Protein AF-A0A356FZJ3-F1 (afdb_monomer_lite)

Sequence (192 aa):
QIKVFGNNPKPWDKFEEDAPVMAENFSNAMPDSKAPISDKVLQKTFNGWYQDEIVVEGYEEGYIQDVMNDAMKDKAEADLPYSGTISSKEIVNQICLNAKGGCYWADNPDVLEEPEKLSLCAESVNTADKFFKVREVRTGMKPDTSYKSMPVRDPENLKGAKNKTLASKKSNVADALRQAKVIAQLAGKAGR

Radius of gyration: 18.58 Å; chains: 1; bounding box: 42×36×48 Å

Foldseek 3Di:
DDQCDDPDCVVVVVCCVVQVQLSVQLVVQDPDNPDDDALSSLVSSVVSCLLQVLNVQLCLCQPQQVVLVVCLVVVNLVVDPPPDDDALLRVQLVPQQDPVSGRSCPVPSRVCVPLSNFEEEPSSVVSLVVSQVSCCVSPVDHRDCVNVPTHHDDPVVPPDPPDPPCVVVSVVSSVVVVVVVVVVVVVVVVPD

Secondary structure (DSSP, 8-state):
---SS-S--HHHHHHHHH-HHHHHHHHHH-SSTTSPPPHHHHHHHHHHHHH-HHHHHHHHIIIIIHHHHHHHHHT-GGGS-TT----HHHHHHHH-B-TTSSBTTTT-TTGGGSTTTS-B-HHHHHHHHHHHHHHHHHH-PPPP-GGGGSPBPPGGG-TT---TTGGGTHHHHHHHHHHHHHHHHHHHHTT-

Structure (mmCIF, N/CA/C/O backbone):
data_AF-A0A356FZJ3-F1
#
_entry.id   AF-A0A356FZJ3-F1
#
loop_
_atom_site.group_PDB
_atom_site.id
_atom_site.type_symbol
_atom_site.label_atom_id
_atom_site.label_alt_id
_atom_site.label_comp_id
_atom_site.label_asym_id
_atom_site.label_entity_id
_atom_site.label_seq_id
_atom_site.pdbx_PDB_ins_code
_atom_site.Cartn_x
_atom_site.Cartn_y
_atom_site.Cartn_z
_atom_site.occupancy
_atom_site.B_iso_or_equiv
_atom_site.auth_seq_id
_atom_site.auth_comp_id
_atom_site.auth_asym_id
_atom_site.auth_atom_id
_atom_site.pdbx_PDB_model_num
ATOM 1 N N . GLN A 1 1 ? 2.946 1.700 -26.791 1.00 41.88 1 GLN A N 1
ATOM 2 C CA . GLN A 1 1 ? 4.334 1.682 -26.279 1.00 41.88 1 GLN A CA 1
ATOM 3 C C . GLN A 1 1 ? 4.494 2.901 -25.383 1.00 41.88 1 GLN A C 1
ATOM 5 O O . GLN A 1 1 ? 4.340 4.010 -25.881 1.00 41.88 1 GLN A O 1
ATOM 10 N N . ILE A 1 2 ? 4.681 2.716 -24.075 1.00 41.03 2 ILE A N 1
ATOM 11 C CA . ILE A 1 2 ? 4.897 3.837 -23.148 1.00 41.03 2 ILE A CA 1
ATOM 12 C C . ILE A 1 2 ? 6.319 4.348 -23.402 1.00 41.03 2 ILE A C 1
ATOM 14 O O . ILE A 1 2 ? 7.278 3.609 -23.197 1.00 41.03 2 ILE A O 1
ATOM 18 N N . LYS A 1 3 ? 6.457 5.568 -23.930 1.00 50.44 3 LYS A N 1
ATOM 19 C CA . LYS A 1 3 ? 7.759 6.228 -24.095 1.00 50.44 3 LYS A CA 1
ATOM 20 C C . LYS A 1 3 ? 8.054 6.989 -22.807 1.00 50.44 3 LYS A C 1
ATOM 22 O O . LYS A 1 3 ? 7.467 8.041 -22.588 1.00 50.44 3 LYS A O 1
ATOM 27 N N . VAL A 1 4 ? 8.916 6.431 -21.961 1.00 54.41 4 VAL A N 1
ATOM 28 C CA . VAL A 1 4 ? 9.275 7.035 -20.663 1.00 54.41 4 VAL A CA 1
ATOM 29 C C . VAL A 1 4 ? 10.165 8.265 -20.845 1.00 54.41 4 VAL A C 1
ATOM 31 O O . VAL A 1 4 ? 9.998 9.259 -20.150 1.00 54.41 4 VAL A O 1
ATOM 34 N N . PHE A 1 5 ? 11.007 8.253 -21.878 1.00 57.03 5 PHE A N 1
ATOM 35 C CA . PHE A 1 5 ? 11.832 9.388 -22.282 1.00 57.03 5 PHE A CA 1
ATOM 36 C C . PHE A 1 5 ? 11.229 10.027 -23.540 1.00 57.03 5 PHE A C 1
ATOM 38 O O . PHE A 1 5 ? 11.599 9.719 -24.675 1.00 57.03 5 PHE A O 1
ATOM 45 N N . GLY A 1 6 ? 10.190 10.840 -23.344 1.00 56.44 6 GLY A N 1
ATOM 46 C CA . GLY A 1 6 ? 9.608 11.664 -24.405 1.00 56.44 6 GLY A CA 1
ATOM 47 C C . GLY A 1 6 ? 10.449 12.913 -24.696 1.00 56.44 6 GLY A C 1
ATOM 48 O O . GLY A 1 6 ? 11.395 13.222 -23.983 1.00 56.44 6 GLY A O 1
ATOM 49 N N . ASN A 1 7 ? 10.060 13.696 -25.708 1.00 61.50 7 ASN A N 1
ATOM 50 C CA . ASN A 1 7 ? 10.725 14.974 -26.026 1.00 61.50 7 ASN A CA 1
ATOM 51 C C . ASN A 1 7 ? 10.528 16.061 -24.945 1.00 61.50 7 ASN A C 1
ATOM 53 O O . ASN A 1 7 ? 11.120 17.131 -25.040 1.00 61.50 7 ASN A O 1
ATOM 57 N N . ASN A 1 8 ? 9.667 15.814 -23.954 1.00 70.12 8 ASN A N 1
ATOM 58 C CA . ASN A 1 8 ? 9.444 16.691 -22.811 1.00 70.12 8 ASN A CA 1
ATOM 59 C C . ASN A 1 8 ? 9.945 15.980 -21.543 1.00 70.12 8 ASN A C 1
ATOM 61 O O . ASN A 1 8 ? 9.285 15.028 -21.122 1.00 70.12 8 ASN A O 1
ATOM 65 N N . PRO A 1 9 ? 11.061 16.422 -20.937 1.00 73.75 9 PRO A N 1
ATOM 66 C CA . PRO A 1 9 ? 11.631 15.765 -19.762 1.00 73.75 9 PRO A CA 1
ATOM 67 C C . PRO A 1 9 ? 10.825 16.022 -18.481 1.00 73.75 9 PRO A C 1
ATOM 69 O O . PRO A 1 9 ? 10.883 15.217 -17.562 1.00 73.75 9 PRO A O 1
ATOM 72 N N . LYS A 1 10 ? 9.975 17.061 -18.441 1.00 79.94 10 LYS A N 1
ATOM 73 C CA . LYS A 1 10 ? 9.274 17.496 -17.217 1.00 79.94 10 LYS A CA 1
ATOM 74 C C . LYS A 1 10 ? 8.561 16.387 -16.423 1.00 79.94 10 LYS A C 1
ATOM 76 O O . LYS A 1 10 ? 8.639 16.426 -15.199 1.00 79.94 10 LYS A O 1
ATOM 81 N N . PRO A 1 11 ? 7.833 15.431 -17.040 1.00 79.25 11 PRO A N 1
ATOM 82 C CA . PRO A 1 11 ? 7.195 14.352 -16.284 1.00 79.25 11 PRO A CA 1
ATOM 83 C C . PRO A 1 11 ? 8.207 13.413 -15.623 1.00 79.25 11 PRO A C 1
ATOM 85 O O . PRO A 1 11 ? 7.957 12.942 -14.519 1.00 79.25 11 PRO A O 1
ATOM 88 N N . TRP A 1 12 ? 9.337 13.161 -16.289 1.00 81.50 12 TRP A N 1
ATOM 89 C CA . TRP A 1 12 ? 10.428 12.363 -15.743 1.00 81.50 12 TRP A CA 1
ATOM 90 C C . TRP A 1 12 ? 11.142 13.116 -14.620 1.00 81.50 12 TRP A C 1
ATOM 92 O O . TRP A 1 12 ? 11.258 12.577 -13.527 1.00 81.50 12 TRP A O 1
ATOM 102 N N . ASP A 1 13 ? 11.505 14.381 -14.848 1.00 81.69 13 ASP A N 1
ATOM 103 C CA . ASP A 1 13 ? 12.175 15.218 -13.845 1.00 81.69 13 ASP A CA 1
ATOM 104 C C . ASP A 1 13 ? 11.344 15.311 -12.555 1.00 81.69 13 ASP A C 1
ATOM 106 O O . ASP A 1 13 ? 11.866 15.182 -11.452 1.00 81.69 13 ASP A O 1
ATOM 110 N N . LYS A 1 14 ? 10.020 15.473 -12.690 1.00 80.50 14 LYS A N 1
ATOM 111 C CA . LYS A 1 14 ? 9.104 15.497 -11.545 1.00 80.50 14 LYS A CA 1
ATOM 112 C C . LYS A 1 14 ? 9.017 14.144 -10.835 1.00 80.50 14 LYS A C 1
ATOM 114 O O . LYS A 1 14 ? 8.955 14.110 -9.613 1.00 80.50 14 LYS A O 1
ATOM 119 N N . PHE A 1 15 ? 8.989 13.040 -11.581 1.00 81.31 15 PHE A N 1
ATOM 120 C CA . PHE A 1 15 ? 8.990 11.700 -10.992 1.00 81.31 15 PHE A CA 1
ATOM 121 C C . PHE A 1 15 ? 10.290 11.419 -10.229 1.00 81.31 15 PHE A C 1
ATOM 123 O O . PHE A 1 15 ? 10.240 10.904 -9.118 1.00 81.31 15 PHE A O 1
ATOM 130 N N . GLU A 1 16 ? 11.433 11.808 -10.789 1.00 83.06 16 GLU A N 1
ATOM 131 C CA . GLU A 1 16 ? 12.738 11.691 -10.140 1.00 83.06 16 GLU A CA 1
ATOM 132 C C . GLU A 1 16 ? 12.838 12.566 -8.881 1.00 83.06 16 GLU A C 1
ATOM 134 O O . GLU A 1 16 ? 13.395 12.134 -7.875 1.00 83.06 16 GLU A O 1
ATOM 139 N N . GLU A 1 17 ? 12.243 13.762 -8.899 1.00 82.38 17 GLU A N 1
ATOM 140 C CA . GLU A 1 17 ? 12.174 14.641 -7.729 1.00 82.38 17 GLU A CA 1
ATOM 141 C C . GLU A 1 17 ? 11.275 14.079 -6.614 1.00 82.38 17 GLU A C 1
ATOM 143 O O . GLU A 1 17 ? 11.626 14.169 -5.435 1.00 82.38 17 GLU A O 1
ATOM 148 N N . ASP A 1 18 ? 10.103 13.548 -6.971 1.00 79.00 18 ASP A N 1
ATOM 149 C CA . ASP A 1 18 ? 9.085 13.130 -6.003 1.00 79.00 18 ASP A CA 1
ATOM 150 C C . ASP A 1 18 ? 9.295 11.685 -5.498 1.00 79.00 18 ASP A C 1
ATOM 152 O O . ASP A 1 18 ? 8.889 11.381 -4.378 1.00 79.00 18 ASP A O 1
ATOM 156 N N . ALA A 1 19 ? 9.930 10.807 -6.285 1.00 81.56 19 ALA A N 1
ATOM 157 C CA . ALA A 1 19 ? 10.160 9.394 -5.960 1.00 81.56 19 ALA A CA 1
ATOM 158 C C . ALA A 1 19 ? 11.557 8.908 -6.425 1.00 81.56 19 ALA A C 1
ATOM 160 O O . ALA A 1 19 ? 11.669 8.017 -7.280 1.00 81.56 19 ALA A O 1
ATOM 161 N N . PRO A 1 20 ? 12.647 9.465 -5.868 1.00 82.94 20 PRO A N 1
ATOM 162 C CA . PRO A 1 20 ? 14.008 9.254 -6.367 1.00 82.94 20 PRO A CA 1
ATOM 163 C C . PRO A 1 20 ? 14.450 7.784 -6.341 1.00 82.94 20 PRO A C 1
ATOM 165 O O . PRO A 1 20 ? 15.069 7.314 -7.293 1.00 82.94 20 PRO A O 1
ATOM 168 N N . VAL A 1 21 ? 14.087 7.021 -5.303 1.00 85.50 21 VAL A N 1
ATOM 169 C CA . VAL A 1 21 ? 14.458 5.595 -5.184 1.00 85.50 21 VAL A CA 1
ATOM 170 C C . VAL A 1 21 ? 13.764 4.747 -6.252 1.00 85.50 21 VAL A C 1
ATOM 172 O O . VAL A 1 21 ? 14.348 3.816 -6.815 1.00 85.50 21 VAL A O 1
ATOM 175 N N . MET A 1 22 ? 12.513 5.073 -6.580 1.00 85.56 22 MET A N 1
ATOM 176 C CA . MET A 1 22 ? 11.796 4.412 -7.667 1.00 85.56 22 MET A CA 1
ATOM 177 C C . MET A 1 22 ? 12.384 4.773 -9.029 1.00 85.56 22 MET A C 1
ATOM 179 O O . MET A 1 22 ? 12.523 3.890 -9.876 1.00 85.56 22 MET A O 1
ATOM 183 N N . ALA A 1 23 ? 12.732 6.045 -9.241 1.00 86.06 23 ALA A N 1
ATOM 184 C CA . ALA A 1 23 ? 13.339 6.524 -10.479 1.00 86.06 23 ALA A CA 1
ATOM 185 C C . ALA A 1 23 ? 14.722 5.904 -10.721 1.00 86.06 23 ALA A C 1
ATOM 187 O O . ALA A 1 23 ? 15.016 5.468 -11.840 1.00 86.06 23 ALA A O 1
ATOM 188 N N . GLU A 1 24 ? 15.533 5.768 -9.670 1.00 87.69 24 GLU A N 1
ATOM 189 C CA . GLU A 1 24 ? 16.807 5.051 -9.711 1.00 87.69 24 GLU A CA 1
ATOM 190 C C . GLU A 1 24 ? 16.592 3.574 -10.071 1.00 87.69 24 GLU A C 1
ATOM 192 O O . GLU A 1 24 ? 17.193 3.070 -11.021 1.00 87.69 24 GLU A O 1
ATOM 197 N N . ASN A 1 25 ? 15.687 2.879 -9.374 1.00 88.75 25 ASN A N 1
ATOM 198 C CA . ASN A 1 25 ? 15.390 1.473 -9.654 1.00 88.75 25 ASN A CA 1
ATOM 199 C C . ASN A 1 25 ? 14.823 1.253 -11.064 1.00 88.75 25 ASN A C 1
ATOM 201 O O . ASN A 1 25 ? 15.169 0.266 -11.715 1.00 88.75 25 ASN A O 1
ATOM 205 N N . PHE A 1 26 ? 13.983 2.171 -11.551 1.00 90.06 26 PHE A N 1
ATOM 206 C CA . PHE A 1 26 ? 13.493 2.163 -12.926 1.00 90.06 26 PHE A CA 1
ATOM 207 C C . PHE A 1 26 ? 14.660 2.275 -13.910 1.00 90.06 26 PHE A C 1
ATOM 209 O O . PHE A 1 26 ? 14.816 1.426 -14.788 1.00 90.06 26 PHE A O 1
ATOM 216 N N . SER A 1 27 ? 15.507 3.291 -13.738 1.00 88.50 27 SER A N 1
ATOM 217 C CA . SER A 1 27 ? 16.632 3.572 -14.635 1.00 88.50 27 SER A CA 1
ATOM 218 C C . SER A 1 27 ? 17.641 2.426 -14.657 1.00 88.50 27 SER A C 1
ATOM 220 O O . SER A 1 27 ? 18.061 2.002 -15.729 1.00 88.50 27 SER A O 1
ATOM 222 N N . ASN A 1 28 ? 17.956 1.856 -13.493 1.00 90.00 28 ASN A N 1
ATOM 223 C CA . ASN A 1 28 ? 18.875 0.726 -13.357 1.00 90.00 28 ASN A CA 1
ATOM 224 C C . ASN A 1 28 ? 18.325 -0.577 -13.959 1.00 90.00 28 ASN A C 1
ATOM 226 O O . ASN A 1 28 ? 19.095 -1.462 -14.332 1.00 90.00 28 ASN A O 1
ATOM 230 N N . ALA A 1 29 ? 17.000 -0.731 -14.035 1.00 91.31 29 ALA A N 1
ATOM 231 C CA . ALA A 1 29 ? 16.367 -1.903 -14.632 1.00 91.31 29 ALA A CA 1
ATOM 232 C C . ALA A 1 29 ? 16.194 -1.786 -16.156 1.00 91.31 29 ALA A C 1
ATOM 234 O O . ALA A 1 29 ? 15.976 -2.803 -16.823 1.00 91.31 29 ALA A O 1
ATOM 235 N N . MET A 1 30 ? 16.272 -0.572 -16.706 1.00 89.12 30 MET A N 1
ATOM 236 C CA . MET A 1 30 ? 16.152 -0.327 -18.139 1.00 89.12 30 MET A CA 1
ATOM 237 C C . MET A 1 30 ? 17.444 -0.725 -18.869 1.00 89.12 30 MET A C 1
ATOM 239 O O . MET A 1 30 ? 18.516 -0.236 -18.520 1.00 89.12 30 MET A O 1
ATOM 243 N N . PRO A 1 31 ? 17.376 -1.576 -19.909 1.00 83.69 31 PRO A N 1
ATOM 244 C CA . PRO A 1 31 ? 18.568 -1.955 -20.669 1.00 83.69 31 PRO A CA 1
ATOM 245 C C . PRO A 1 31 ? 19.098 -0.803 -21.540 1.00 83.69 31 PRO A C 1
ATOM 247 O O . PRO A 1 31 ? 20.306 -0.674 -21.715 1.00 83.69 31 PRO A O 1
ATOM 250 N N . ASP A 1 32 ? 18.207 0.044 -22.061 1.00 83.31 32 ASP A N 1
ATOM 251 C CA . ASP A 1 32 ? 18.516 1.316 -22.719 1.00 83.31 32 ASP A CA 1
ATOM 252 C C . ASP A 1 32 ? 17.269 2.224 -22.732 1.00 83.31 32 ASP A C 1
ATOM 254 O O . ASP A 1 32 ? 16.153 1.765 -22.481 1.00 83.31 32 ASP A O 1
ATOM 258 N N . SER A 1 33 ? 17.428 3.514 -23.049 1.00 75.38 33 SER A N 1
ATOM 259 C CA . SER A 1 33 ? 16.344 4.515 -23.001 1.00 75.38 33 SER A CA 1
ATOM 260 C C . SER A 1 33 ? 15.239 4.347 -24.058 1.00 75.38 33 SER A C 1
ATOM 262 O O . SER A 1 33 ? 14.222 5.039 -24.007 1.00 75.38 33 SER A O 1
ATOM 264 N N . LYS A 1 34 ? 15.404 3.447 -25.031 1.00 77.25 34 LYS A N 1
ATOM 265 C CA . LYS A 1 34 ? 14.436 3.178 -26.107 1.00 77.25 34 LYS A CA 1
ATOM 266 C C . LYS A 1 34 ? 13.779 1.803 -25.985 1.00 77.25 34 LYS A C 1
ATOM 268 O O . LYS A 1 34 ? 12.809 1.538 -26.702 1.00 77.25 34 LYS A O 1
ATOM 273 N N . ALA A 1 35 ? 14.275 0.946 -25.098 1.00 80.88 35 ALA A N 1
ATOM 274 C CA . ALA A 1 35 ? 13.719 -0.372 -24.858 1.00 80.88 35 ALA A CA 1
ATOM 275 C C . ALA A 1 35 ? 12.262 -0.301 -24.359 1.00 80.88 35 ALA A C 1
ATOM 277 O O . ALA A 1 35 ? 11.872 0.641 -23.663 1.00 80.88 35 ALA A O 1
ATOM 278 N N . PRO A 1 36 ? 11.414 -1.286 -24.705 1.00 83.06 36 PRO A N 1
ATOM 279 C CA . PRO A 1 36 ? 10.086 -1.383 -24.118 1.00 83.06 36 PRO A CA 1
ATOM 280 C C . PRO A 1 36 ? 10.178 -1.690 -22.616 1.00 83.06 36 PRO A C 1
ATOM 282 O O . PRO A 1 36 ? 11.014 -2.486 -22.188 1.00 83.06 36 PRO A O 1
ATOM 285 N N . ILE A 1 37 ? 9.267 -1.109 -21.830 1.00 88.12 37 ILE A N 1
ATOM 286 C CA . ILE A 1 37 ? 9.112 -1.443 -20.409 1.00 88.12 37 ILE A CA 1
ATOM 287 C C . ILE A 1 37 ? 8.745 -2.927 -20.294 1.00 88.12 37 ILE A C 1
ATOM 289 O O . ILE A 1 37 ? 7.730 -3.363 -20.845 1.00 88.12 37 ILE A O 1
ATOM 293 N N . SER A 1 38 ? 9.578 -3.689 -19.589 1.00 90.88 38 SER A N 1
ATOM 294 C CA . SER A 1 38 ? 9.358 -5.110 -19.308 1.00 90.88 38 SER A CA 1
ATOM 295 C C . SER A 1 38 ? 8.765 -5.317 -17.915 1.00 90.88 38 SER A C 1
ATOM 297 O O . SER A 1 38 ? 8.853 -4.433 -17.062 1.00 90.88 38 SER A O 1
ATOM 299 N N . ASP A 1 39 ? 8.232 -6.512 -17.655 1.00 93.75 39 ASP A N 1
ATOM 300 C CA . ASP A 1 39 ? 7.748 -6.891 -16.322 1.00 93.75 39 ASP A CA 1
ATOM 301 C C . ASP A 1 39 ? 8.855 -6.744 -15.268 1.00 93.75 39 ASP A C 1
ATOM 303 O O . ASP A 1 39 ? 8.616 -6.215 -14.191 1.00 93.75 39 ASP A O 1
ATOM 307 N N . LYS A 1 40 ? 10.106 -7.076 -15.614 1.00 93.62 40 LYS A N 1
ATOM 308 C CA . LYS A 1 40 ? 11.262 -6.909 -14.721 1.00 93.62 40 LYS A CA 1
ATOM 309 C C . LYS A 1 40 ? 11.531 -5.447 -14.350 1.00 93.62 40 LYS A C 1
ATOM 311 O O . LYS A 1 40 ? 11.929 -5.174 -13.219 1.00 93.62 40 LYS A O 1
ATOM 316 N N . VAL A 1 41 ? 11.319 -4.513 -15.281 1.00 92.94 41 VAL A N 1
ATOM 317 C CA . VAL A 1 41 ? 11.423 -3.071 -14.997 1.00 92.94 41 VAL A CA 1
ATOM 318 C C . VAL A 1 41 ? 10.326 -2.666 -14.016 1.00 92.94 41 VAL A C 1
ATOM 320 O O . VAL A 1 41 ? 10.627 -2.065 -12.991 1.00 92.94 41 VAL A O 1
ATOM 323 N N . LEU A 1 42 ? 9.079 -3.075 -14.274 1.00 93.62 42 LEU A N 1
ATOM 324 C CA . LEU A 1 42 ? 7.940 -2.784 -13.397 1.00 93.62 42 LEU A CA 1
ATOM 325 C C . LEU A 1 42 ? 8.136 -3.357 -11.988 1.00 93.62 42 LEU A C 1
ATOM 327 O O . LEU A 1 42 ? 7.949 -2.636 -11.015 1.00 93.62 42 LEU A O 1
ATOM 331 N N . GLN A 1 43 ? 8.592 -4.606 -11.870 1.00 95.38 43 GLN A N 1
ATOM 332 C CA . GLN A 1 43 ? 8.909 -5.254 -10.593 1.00 95.38 43 GLN A CA 1
ATOM 333 C C . GLN A 1 43 ? 9.996 -4.499 -9.815 1.00 95.38 43 GLN A C 1
ATOM 335 O O . GLN A 1 43 ? 9.870 -4.290 -8.610 1.00 95.38 43 GLN A O 1
ATOM 340 N N . LYS A 1 44 ? 11.073 -4.067 -10.488 1.00 93.12 44 LYS A N 1
ATOM 341 C CA . LYS A 1 44 ? 12.162 -3.311 -9.849 1.00 93.12 44 LYS A CA 1
ATOM 342 C C . LYS A 1 44 ? 11.692 -1.950 -9.354 1.00 93.12 44 LYS A C 1
ATOM 344 O O . LYS A 1 44 ? 11.982 -1.593 -8.217 1.00 93.12 44 LYS A O 1
ATOM 349 N N . THR A 1 45 ? 10.936 -1.223 -10.170 1.00 91.88 45 THR A N 1
ATOM 350 C CA . THR A 1 45 ? 10.346 0.062 -9.777 1.00 91.88 45 THR A CA 1
ATOM 351 C C . THR A 1 45 ? 9.338 -0.102 -8.641 1.00 91.88 45 THR A C 1
ATOM 353 O O . THR A 1 45 ? 9.365 0.683 -7.699 1.00 91.88 45 THR A O 1
ATOM 356 N N . PHE A 1 46 ? 8.505 -1.147 -8.686 1.00 92.31 46 PHE A N 1
ATOM 357 C CA . PHE A 1 46 ? 7.564 -1.500 -7.622 1.00 92.31 46 PHE A CA 1
ATOM 358 C C . PHE A 1 46 ? 8.285 -1.768 -6.298 1.00 92.31 46 PHE A C 1
ATOM 360 O O . PHE A 1 46 ? 7.927 -1.200 -5.275 1.00 92.31 46 PHE A O 1
ATOM 367 N N . ASN A 1 47 ? 9.350 -2.569 -6.309 1.00 91.31 47 ASN A N 1
ATOM 368 C CA . ASN A 1 47 ? 10.144 -2.805 -5.103 1.00 91.31 47 ASN A CA 1
ATOM 369 C C . ASN A 1 47 ? 10.825 -1.525 -4.597 1.00 91.31 47 ASN A C 1
ATOM 371 O O . ASN A 1 47 ? 10.971 -1.358 -3.391 1.00 91.31 47 ASN A O 1
ATOM 375 N N . GLY A 1 48 ? 11.186 -0.603 -5.495 1.00 87.62 48 GLY A N 1
ATOM 376 C CA . GLY A 1 48 ? 11.695 0.719 -5.131 1.00 87.62 48 GLY A CA 1
ATOM 377 C C . GLY A 1 48 ? 10.714 1.558 -4.309 1.00 87.62 48 GLY A C 1
ATOM 378 O O . GLY A 1 48 ? 11.163 2.335 -3.476 1.00 87.62 48 GLY A O 1
ATOM 379 N N . TRP A 1 49 ? 9.399 1.365 -4.475 1.00 87.62 49 TRP A N 1
ATOM 380 C CA . TRP A 1 49 ? 8.380 2.019 -3.640 1.00 87.62 49 TRP A CA 1
ATOM 381 C C . TRP A 1 49 ? 8.557 1.645 -2.166 1.00 87.62 49 TRP A C 1
ATOM 383 O O . TRP A 1 49 ? 8.617 2.515 -1.310 1.00 87.62 49 TRP A O 1
ATOM 393 N N . TYR A 1 50 ? 8.716 0.351 -1.874 1.00 87.00 50 TYR A N 1
ATOM 394 C CA . TYR A 1 50 ? 8.882 -0.161 -0.507 1.00 87.00 50 TYR A CA 1
ATOM 395 C C . TYR A 1 50 ? 10.261 0.129 0.101 1.00 87.00 50 TYR A C 1
ATOM 397 O O . TYR A 1 50 ? 10.456 -0.057 1.298 1.00 87.00 50 TYR A O 1
ATOM 405 N N . GLN A 1 51 ? 11.218 0.579 -0.712 1.00 85.69 51 GLN A N 1
ATOM 406 C CA . GLN A 1 51 ? 12.536 1.029 -0.257 1.00 85.69 51 GLN A CA 1
ATOM 407 C C . GLN A 1 51 ? 12.547 2.515 0.127 1.00 85.69 51 GLN A C 1
ATOM 409 O O . GLN A 1 51 ? 13.506 2.967 0.751 1.00 85.69 51 GLN A O 1
ATOM 414 N N . ASP A 1 52 ? 11.506 3.270 -0.238 1.00 82.38 52 ASP A N 1
ATOM 415 C CA . ASP A 1 52 ? 11.350 4.680 0.105 1.00 82.38 52 ASP A CA 1
ATOM 416 C C . ASP A 1 52 ? 10.310 4.838 1.215 1.00 82.38 52 ASP A C 1
ATOM 418 O O . ASP A 1 52 ? 9.103 4.924 0.984 1.00 82.38 52 ASP A O 1
ATOM 422 N N . GLU A 1 53 ? 10.790 4.865 2.456 1.00 77.69 53 GLU A N 1
ATOM 423 C CA . GLU A 1 53 ? 9.919 4.941 3.628 1.00 77.69 53 GLU A CA 1
ATOM 424 C C . GLU A 1 53 ? 9.068 6.216 3.651 1.00 77.69 53 GLU A C 1
ATOM 426 O O . GLU A 1 53 ? 7.939 6.173 4.128 1.00 77.69 53 GLU A O 1
ATOM 431 N N . ILE A 1 54 ? 9.530 7.328 3.065 1.00 77.88 54 ILE A N 1
ATOM 432 C CA . ILE A 1 54 ? 8.724 8.555 3.003 1.00 77.88 54 ILE A CA 1
ATOM 433 C C . ILE A 1 54 ? 7.510 8.350 2.093 1.00 77.88 54 ILE A C 1
ATOM 435 O O . ILE A 1 54 ? 6.409 8.804 2.410 1.00 77.88 54 ILE A O 1
ATOM 439 N N . VAL A 1 55 ? 7.702 7.657 0.972 1.00 82.00 55 VAL A N 1
ATOM 440 C CA . VAL A 1 55 ? 6.622 7.327 0.038 1.00 82.00 55 VAL A CA 1
ATOM 441 C C . VAL A 1 55 ? 5.644 6.332 0.671 1.00 82.00 55 VAL A C 1
ATOM 443 O O . VAL A 1 55 ? 4.430 6.534 0.588 1.00 82.00 55 VAL A O 1
ATOM 446 N N . VAL A 1 56 ? 6.149 5.295 1.350 1.00 84.69 56 VAL A N 1
ATOM 447 C CA . VAL A 1 56 ? 5.309 4.309 2.053 1.00 84.69 56 VAL A CA 1
ATOM 448 C C . VAL A 1 56 ? 4.511 4.965 3.181 1.00 84.69 56 VAL A C 1
ATOM 450 O O . VAL A 1 56 ? 3.297 4.791 3.245 1.00 84.69 56 VAL A O 1
ATOM 453 N N . GLU A 1 57 ? 5.149 5.762 4.039 1.00 85.25 57 GLU A N 1
ATOM 454 C CA . GLU A 1 57 ? 4.458 6.465 5.123 1.00 85.25 57 GLU A CA 1
ATOM 455 C C . GLU A 1 57 ? 3.440 7.477 4.600 1.00 85.25 57 GLU A C 1
ATOM 457 O O . GLU A 1 57 ? 2.342 7.550 5.140 1.00 85.25 57 GLU A O 1
ATOM 462 N N . GLY A 1 58 ? 3.758 8.224 3.538 1.00 83.94 58 GLY A N 1
ATOM 463 C CA . GLY A 1 58 ? 2.808 9.159 2.929 1.00 83.94 58 GLY A CA 1
ATOM 464 C C . GLY A 1 58 ? 1.571 8.455 2.361 1.00 83.94 58 GLY A C 1
ATOM 465 O O . GLY A 1 58 ? 0.464 8.995 2.401 1.00 83.94 58 GLY A O 1
ATOM 466 N N . TYR A 1 59 ? 1.733 7.223 1.870 1.00 86.38 59 TYR A N 1
ATOM 467 C CA . TYR A 1 59 ? 0.607 6.385 1.471 1.00 86.38 59 TYR A CA 1
ATOM 468 C C . TYR A 1 59 ? -0.232 5.943 2.673 1.00 86.38 59 TYR A C 1
ATOM 470 O O . TYR A 1 59 ? -1.460 6.036 2.627 1.00 86.38 59 TYR A O 1
ATOM 478 N N . GLU A 1 60 ? 0.406 5.494 3.755 1.00 89.31 60 GLU A N 1
ATOM 479 C CA . GLU A 1 60 ? -0.304 5.126 4.983 1.00 89.31 60 GLU A CA 1
ATOM 480 C C . GLU A 1 60 ? -1.040 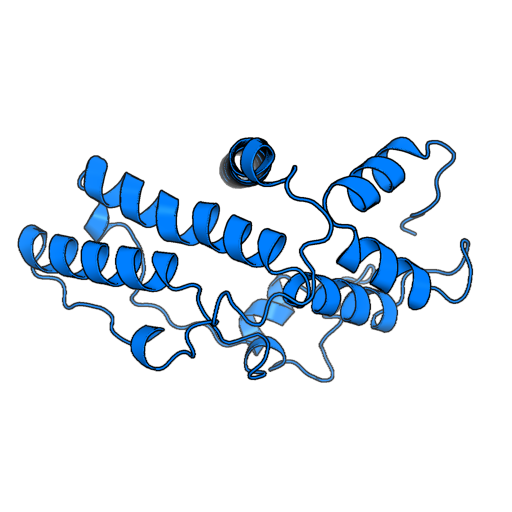6.315 5.606 1.00 89.31 60 GLU A C 1
ATOM 482 O O . GLU A 1 60 ? -2.196 6.172 6.004 1.00 89.31 60 GLU A O 1
ATOM 487 N N . GLU A 1 61 ? -0.421 7.495 5.626 1.00 87.44 61 GLU A N 1
ATOM 488 C CA . GLU A 1 61 ? -1.034 8.743 6.080 1.00 87.44 61 GLU A CA 1
ATOM 489 C C . GLU A 1 61 ? -2.329 9.013 5.298 1.00 87.44 61 GLU A C 1
ATOM 491 O O . GLU A 1 61 ? -3.413 9.037 5.879 1.00 87.44 61 GLU A O 1
ATOM 496 N N . GLY A 1 62 ? -2.258 9.088 3.965 1.00 85.38 62 GLY A N 1
ATOM 497 C CA . GLY A 1 62 ? -3.416 9.456 3.145 1.00 85.38 62 GLY A CA 1
ATOM 498 C C . GLY A 1 62 ? -4.512 8.385 3.024 1.00 85.38 62 GLY A C 1
ATOM 499 O O . GLY A 1 62 ? -5.692 8.718 2.870 1.00 85.38 62 GLY A O 1
ATOM 500 N N . TYR A 1 63 ? -4.164 7.093 3.053 1.00 86.44 63 TYR A N 1
ATOM 501 C CA . TYR A 1 63 ? -5.131 6.006 2.820 1.00 86.44 63 TYR A CA 1
ATOM 502 C C . TYR A 1 63 ? -5.596 5.284 4.079 1.00 86.44 63 TYR A C 1
ATOM 504 O O . TYR A 1 63 ? -6.688 4.712 4.054 1.00 86.44 63 TYR A O 1
ATOM 512 N N . ILE A 1 64 ? -4.815 5.316 5.158 1.00 90.44 64 ILE A N 1
ATOM 513 C CA . ILE A 1 64 ? -5.163 4.672 6.426 1.00 90.44 64 ILE A CA 1
ATOM 514 C C . ILE A 1 64 ? -5.477 5.750 7.457 1.00 90.44 64 ILE A C 1
ATOM 516 O O . ILE A 1 64 ? -6.612 5.825 7.932 1.00 90.44 64 ILE A O 1
ATOM 520 N N . GLN A 1 65 ? -4.503 6.604 7.775 1.00 92.88 65 GLN A N 1
ATOM 521 C CA . GLN A 1 65 ? -4.605 7.510 8.918 1.00 92.88 65 GLN A CA 1
ATOM 522 C C . GLN A 1 65 ? -5.684 8.576 8.699 1.00 92.88 65 GLN A C 1
ATOM 524 O O . GLN A 1 65 ? -6.611 8.682 9.502 1.00 92.88 65 GLN A O 1
ATOM 529 N N . ASP A 1 66 ? -5.628 9.307 7.587 1.00 92.31 66 ASP A N 1
ATOM 530 C CA . ASP A 1 66 ? -6.600 10.346 7.235 1.00 92.31 66 ASP A CA 1
ATOM 531 C C . ASP A 1 66 ? -8.010 9.779 7.094 1.00 92.31 66 ASP A C 1
ATOM 533 O O . ASP A 1 66 ? -8.964 10.350 7.612 1.00 92.31 66 ASP A O 1
ATOM 537 N N . VAL A 1 67 ? -8.153 8.611 6.461 1.00 92.31 67 VAL A N 1
ATOM 538 C CA . VAL A 1 67 ? -9.456 7.951 6.285 1.00 92.31 67 VAL A CA 1
ATOM 539 C C . VAL A 1 67 ? -10.081 7.596 7.634 1.00 92.31 67 VAL A C 1
ATOM 541 O O . VAL A 1 67 ? -11.270 7.836 7.849 1.00 92.31 67 VAL A O 1
ATOM 544 N N . MET A 1 68 ? -9.291 7.044 8.555 1.00 95.75 68 MET A N 1
ATOM 545 C CA . MET A 1 68 ? -9.749 6.729 9.907 1.00 95.75 68 MET A CA 1
ATOM 546 C C . MET A 1 68 ? -10.054 7.993 10.721 1.00 95.75 68 MET A C 1
ATOM 548 O O . MET A 1 68 ? -11.062 8.040 11.431 1.00 95.75 68 MET A O 1
ATOM 552 N N . ASN A 1 69 ? -9.211 9.021 10.620 1.00 96.44 69 ASN A N 1
ATOM 553 C CA . ASN A 1 69 ? -9.386 10.286 11.330 1.00 96.44 69 ASN A CA 1
ATOM 554 C C . ASN A 1 69 ? -10.626 11.051 10.851 1.00 96.44 69 ASN A C 1
ATOM 556 O O . ASN A 1 69 ? -11.422 11.492 11.686 1.00 96.44 69 ASN A O 1
ATOM 560 N N . ASP A 1 70 ? -10.833 11.149 9.537 1.00 94.88 70 ASP A N 1
ATOM 561 C CA . ASP A 1 70 ? -12.020 11.760 8.936 1.00 94.88 70 ASP A CA 1
ATOM 562 C C . ASP A 1 70 ? -13.285 10.992 9.350 1.00 94.88 70 ASP A C 1
ATOM 564 O O . ASP A 1 70 ? -14.244 11.599 9.823 1.00 94.88 70 ASP A O 1
ATOM 568 N N . ALA A 1 71 ? -13.271 9.654 9.317 1.00 95.38 71 ALA A N 1
ATOM 569 C CA . ALA A 1 71 ? -14.414 8.859 9.772 1.00 95.38 71 ALA A CA 1
ATOM 570 C C . ALA A 1 71 ? -14.735 9.067 11.264 1.00 95.38 71 ALA A C 1
ATOM 572 O O . ALA A 1 71 ? -15.906 9.168 11.630 1.00 95.38 71 ALA A O 1
ATOM 573 N N . MET A 1 72 ? -13.726 9.190 12.134 1.00 96.44 72 MET A N 1
ATOM 574 C CA . MET A 1 72 ? -13.945 9.509 13.553 1.00 96.44 72 MET A CA 1
ATOM 575 C C . MET A 1 72 ? -14.502 10.918 13.776 1.00 96.44 72 MET A C 1
ATOM 577 O O . MET A 1 72 ? -15.292 11.140 14.705 1.00 96.44 72 MET A O 1
ATOM 581 N N . LYS A 1 73 ? -14.061 11.883 12.964 1.00 96.62 73 LYS A N 1
ATOM 582 C CA . LYS A 1 73 ? -14.528 13.271 13.000 1.00 96.62 73 LYS A CA 1
ATOM 583 C C . LYS A 1 73 ? -15.984 13.371 12.549 1.00 96.62 73 LYS A C 1
ATOM 585 O O . LYS A 1 73 ? -16.784 14.015 13.228 1.00 96.62 73 LYS A O 1
ATOM 590 N N . ASP A 1 74 ? -16.321 12.676 11.470 1.00 96.38 74 ASP A N 1
ATOM 591 C CA . ASP A 1 74 ? -17.634 12.730 10.826 1.00 96.38 74 ASP A CA 1
ATOM 592 C C . ASP A 1 74 ? -18.635 11.718 11.414 1.00 96.38 74 ASP A C 1
ATOM 594 O O . ASP A 1 74 ? -19.808 11.726 11.048 1.00 96.38 74 ASP A O 1
ATOM 598 N N . LYS A 1 75 ? -18.199 10.890 12.377 1.00 94.88 75 LYS A N 1
ATOM 599 C CA . LYS A 1 75 ? -18.981 9.802 12.999 1.00 94.88 75 LYS A CA 1
ATOM 600 C C . LYS A 1 75 ? -19.470 8.755 11.985 1.00 94.88 75 LYS A C 1
ATOM 602 O O . LYS A 1 75 ? -20.592 8.259 12.086 1.00 94.88 75 LYS A O 1
ATOM 607 N N . ALA A 1 76 ? -18.625 8.450 11.006 1.00 94.75 76 ALA A N 1
ATOM 608 C CA . ALA A 1 76 ? -18.875 7.503 9.921 1.00 94.75 76 ALA A CA 1
ATOM 609 C C . ALA A 1 76 ? -18.055 6.206 10.081 1.00 94.75 76 ALA A C 1
ATOM 611 O O . ALA A 1 76 ? -17.758 5.513 9.111 1.00 94.75 76 ALA A O 1
ATOM 612 N N . GLU A 1 77 ? -17.640 5.852 11.303 1.00 94.25 77 GLU A N 1
ATOM 613 C CA . GLU A 1 77 ? -16.756 4.702 11.549 1.00 94.25 77 GLU A CA 1
ATOM 614 C C . GLU A 1 77 ? -17.398 3.357 11.174 1.00 94.25 77 GLU A C 1
ATOM 616 O O . GLU A 1 77 ? -16.682 2.401 10.866 1.00 94.25 77 GLU A O 1
ATOM 621 N N . ALA A 1 78 ? -18.734 3.281 11.201 1.00 90.75 78 ALA A N 1
ATOM 622 C CA . ALA A 1 78 ? -19.498 2.102 10.792 1.00 90.75 78 ALA A CA 1
ATOM 623 C C . ALA A 1 78 ? -19.448 1.851 9.275 1.00 90.75 78 ALA A C 1
ATOM 625 O O . ALA A 1 78 ? -19.603 0.709 8.845 1.00 90.75 78 ALA A O 1
ATOM 626 N N . ASP A 1 79 ? -19.204 2.896 8.478 1.00 89.50 79 ASP A N 1
ATOM 627 C CA . ASP A 1 79 ? -19.252 2.829 7.015 1.00 89.50 79 ASP A CA 1
ATOM 628 C C . ASP A 1 79 ? -17.940 2.313 6.407 1.00 89.50 79 ASP A C 1
ATOM 630 O O . ASP A 1 79 ? -17.897 1.957 5.227 1.00 89.50 79 ASP A O 1
ATOM 634 N N . LEU A 1 80 ? -16.857 2.260 7.193 1.00 87.62 80 LEU A N 1
ATOM 635 C CA . LEU A 1 80 ? -15.561 1.786 6.715 1.00 87.62 80 LEU A CA 1
ATOM 636 C C . LEU A 1 80 ? -15.470 0.246 6.747 1.00 87.62 80 LEU A C 1
ATOM 638 O O . LEU A 1 80 ? -15.526 -0.357 7.828 1.00 87.62 80 LEU A O 1
ATOM 642 N N . PRO A 1 81 ? -15.270 -0.412 5.585 1.00 74.69 81 PRO A N 1
ATOM 643 C CA . PRO A 1 81 ? -15.317 -1.865 5.468 1.00 74.69 81 PRO A CA 1
ATOM 644 C C . PRO A 1 81 ? -13.985 -2.514 5.883 1.00 74.69 81 PRO A C 1
ATOM 646 O O . PRO A 1 81 ? -13.231 -3.001 5.049 1.00 74.69 81 PRO A O 1
ATOM 649 N N . TYR A 1 82 ? -13.706 -2.568 7.188 1.00 81.56 82 TYR A N 1
ATOM 650 C CA . TYR A 1 82 ? -12.559 -3.306 7.758 1.00 81.56 82 TYR A CA 1
ATOM 651 C C . TYR A 1 82 ? -12.905 -4.754 8.150 1.00 81.56 82 TYR A C 1
ATOM 653 O O . TYR A 1 82 ? -12.388 -5.283 9.124 1.00 81.56 82 TYR A O 1
ATOM 661 N N . SER A 1 83 ? -13.867 -5.378 7.470 1.00 71.44 83 SER A N 1
ATOM 662 C CA . SER A 1 83 ? -14.301 -6.758 7.751 1.00 71.44 83 SER A CA 1
ATOM 663 C C . SER A 1 83 ? -13.989 -7.737 6.620 1.00 71.44 83 SER A C 1
ATOM 665 O O . SER A 1 83 ? -14.263 -8.926 6.754 1.00 71.44 83 SER A O 1
ATOM 667 N N . GLY A 1 84 ? -13.489 -7.240 5.487 1.00 73.06 84 GLY A N 1
ATOM 668 C CA . GLY A 1 84 ? -13.124 -8.052 4.333 1.00 73.06 84 GLY A CA 1
ATOM 669 C C . GLY A 1 84 ? -11.635 -8.370 4.333 1.00 73.06 84 GLY A C 1
ATOM 670 O O . GLY A 1 84 ? -10.818 -7.526 4.685 1.00 73.06 84 GLY A O 1
ATOM 671 N N . THR A 1 85 ? -11.289 -9.573 3.894 1.00 81.75 85 THR A N 1
ATOM 672 C CA . THR A 1 85 ? -9.911 -9.956 3.579 1.00 81.75 85 THR A CA 1
ATOM 673 C C . THR A 1 85 ? -9.756 -10.046 2.070 1.00 81.75 85 THR A C 1
ATOM 675 O O . THR A 1 85 ? -10.638 -10.582 1.399 1.00 81.75 85 THR A O 1
ATOM 678 N N . ILE A 1 86 ? -8.633 -9.568 1.548 1.00 86.75 86 ILE A N 1
ATOM 679 C CA . ILE A 1 86 ? -8.235 -9.733 0.151 1.00 86.75 86 ILE A CA 1
ATOM 680 C C . ILE A 1 86 ? -6.802 -10.265 0.141 1.00 86.75 86 ILE A C 1
ATOM 682 O O . ILE A 1 86 ? -5.962 -9.784 0.899 1.00 86.75 86 ILE A O 1
ATOM 686 N N . SER A 1 87 ? -6.536 -11.293 -0.659 1.00 90.75 87 SER A N 1
ATOM 687 C CA . SER A 1 87 ? -5.203 -11.895 -0.746 1.00 90.75 87 SER A CA 1
ATOM 688 C C . SER A 1 87 ? -4.242 -11.031 -1.563 1.00 90.75 87 SER A C 1
ATOM 690 O O . SER A 1 87 ? -4.660 -10.326 -2.487 1.00 90.75 87 SER A O 1
ATOM 692 N N . SER A 1 88 ? -2.939 -11.148 -1.290 1.00 93.12 88 SER A N 1
ATOM 693 C CA . SER A 1 88 ? -1.879 -10.568 -2.125 1.00 93.12 88 SER A CA 1
ATOM 694 C C . SER A 1 88 ? -2.084 -10.871 -3.613 1.00 93.12 88 SER A C 1
ATOM 696 O O . SER A 1 88 ? -2.157 -9.950 -4.431 1.00 93.12 88 SER A O 1
ATOM 698 N N . LYS A 1 89 ? -2.349 -12.141 -3.951 1.00 94.94 89 LYS A N 1
ATOM 699 C CA . LYS A 1 89 ? -2.681 -12.583 -5.311 1.00 94.94 89 LYS A CA 1
ATOM 700 C C . LYS A 1 89 ? -3.850 -11.826 -5.936 1.00 94.94 89 LYS A C 1
ATOM 702 O O . LYS A 1 89 ? -3.792 -11.486 -7.119 1.00 94.94 89 LYS A O 1
ATOM 707 N N . GLU A 1 90 ? -4.930 -11.597 -5.198 1.00 93.62 90 GLU A N 1
ATOM 708 C CA . GLU A 1 90 ? -6.077 -10.844 -5.713 1.00 93.62 90 GLU A CA 1
ATOM 709 C C . GLU A 1 90 ? -5.726 -9.376 -5.946 1.00 93.62 90 GLU A C 1
ATOM 711 O O . GLU A 1 90 ? -6.089 -8.838 -6.992 1.00 93.62 90 GLU A O 1
ATOM 716 N N . ILE A 1 91 ? -4.981 -8.751 -5.028 1.00 92.00 91 ILE A N 1
ATOM 717 C CA . ILE A 1 91 ? -4.532 -7.362 -5.173 1.00 92.00 91 ILE A CA 1
ATOM 718 C C . ILE A 1 91 ? -3.660 -7.223 -6.423 1.00 92.00 91 ILE A C 1
ATOM 720 O O . ILE A 1 91 ? -3.981 -6.431 -7.312 1.00 92.00 91 ILE A O 1
ATOM 724 N N . VAL A 1 92 ? -2.578 -8.000 -6.538 1.00 93.69 92 VAL A N 1
ATOM 725 C CA . VAL A 1 92 ? -1.609 -7.808 -7.629 1.00 93.69 92 VAL A CA 1
ATOM 726 C C . VAL A 1 92 ? -2.215 -8.096 -8.996 1.00 93.69 92 VAL A C 1
ATOM 728 O O . VAL A 1 92 ? -1.929 -7.381 -9.951 1.00 93.69 92 VAL A O 1
ATOM 731 N N . ASN A 1 93 ? -3.125 -9.066 -9.103 1.00 91.38 93 ASN A N 1
ATOM 732 C CA . ASN A 1 93 ? -3.813 -9.326 -10.368 1.00 91.38 93 ASN A CA 1
ATOM 733 C C . ASN A 1 93 ? -4.765 -8.194 -10.780 1.00 91.38 93 ASN A C 1
ATOM 735 O O . ASN A 1 93 ? -5.049 -8.057 -11.968 1.00 91.38 93 ASN A O 1
ATOM 739 N N . GLN A 1 94 ? -5.248 -7.385 -9.833 1.00 91.44 94 GLN A N 1
ATOM 740 C CA . GLN A 1 94 ? -6.103 -6.237 -10.131 1.00 91.44 94 GLN A CA 1
ATOM 741 C C . GLN A 1 94 ? -5.303 -4.982 -10.496 1.00 91.44 94 GLN A C 1
ATOM 743 O O . GLN A 1 94 ? -5.744 -4.225 -11.360 1.00 91.44 94 GLN A O 1
ATOM 748 N N . ILE A 1 95 ? -4.150 -4.746 -9.855 1.00 90.00 95 ILE A N 1
ATOM 749 C CA . ILE A 1 95 ? -3.460 -3.444 -9.945 1.00 90.00 95 ILE A CA 1
ATOM 750 C C . ILE A 1 95 ? -2.066 -3.496 -10.586 1.00 90.00 95 ILE A C 1
ATOM 752 O O . ILE A 1 95 ? -1.607 -2.490 -11.126 1.00 90.00 95 ILE A O 1
ATOM 756 N N . CYS A 1 96 ? -1.382 -4.643 -10.585 1.00 92.69 96 CYS A N 1
ATOM 757 C CA . CYS A 1 96 ? -0.018 -4.776 -11.106 1.00 92.69 96 CYS A CA 1
ATOM 758 C C . CYS A 1 96 ? -0.015 -5.176 -12.588 1.00 92.69 96 CYS A C 1
ATOM 760 O O . CYS A 1 96 ? 0.543 -6.203 -12.969 1.00 92.69 96 CYS A O 1
ATOM 762 N N . LEU A 1 97 ? -0.643 -4.362 -13.439 1.00 92.44 97 LEU A N 1
ATOM 763 C CA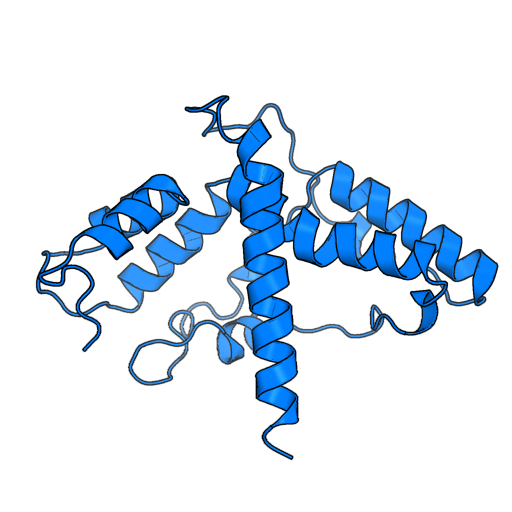 . LEU A 1 97 ? -0.813 -4.664 -14.862 1.00 92.44 97 LEU A CA 1
ATOM 764 C C . LEU A 1 97 ? 0.352 -4.147 -15.716 1.00 92.44 97 LEU A C 1
ATOM 766 O O . LEU A 1 97 ? 0.821 -3.020 -15.559 1.00 92.44 97 LEU A O 1
ATOM 770 N N . ASN A 1 98 ? 0.796 -4.961 -16.670 1.00 90.81 98 ASN A N 1
ATOM 771 C CA . ASN A 1 98 ? 1.726 -4.561 -17.718 1.00 90.81 98 ASN A CA 1
ATOM 772 C C . ASN A 1 98 ? 0.988 -3.975 -18.932 1.00 90.81 98 ASN A C 1
ATOM 774 O O . ASN A 1 98 ? -0.240 -3.964 -19.016 1.00 90.81 98 ASN A O 1
ATOM 778 N N . ALA A 1 99 ? 1.745 -3.518 -19.932 1.00 87.56 99 ALA A N 1
ATOM 779 C CA . ALA A 1 99 ? 1.183 -2.892 -21.132 1.00 87.56 99 ALA A CA 1
ATOM 780 C C . ALA A 1 99 ? 0.282 -3.817 -21.981 1.00 87.56 99 ALA A C 1
ATOM 782 O O . ALA A 1 99 ? -0.387 -3.336 -22.893 1.00 87.56 99 ALA A O 1
ATOM 783 N N . LYS A 1 100 ? 0.285 -5.131 -21.718 1.00 89.12 100 LYS A N 1
ATOM 784 C CA . LYS A 1 100 ? -0.572 -6.127 -22.378 1.00 89.12 100 LYS A CA 1
ATOM 785 C C . LYS A 1 100 ? -1.798 -6.500 -21.531 1.00 89.12 100 LYS A C 1
ATOM 787 O O . LYS A 1 100 ? -2.568 -7.355 -21.954 1.00 89.12 100 LYS A O 1
ATOM 792 N N . GLY A 1 101 ? -1.968 -5.892 -20.355 1.00 87.75 101 GLY A N 1
ATOM 793 C CA . GLY A 1 101 ? -3.042 -6.205 -19.410 1.00 87.75 101 GLY A CA 1
ATOM 794 C C . GLY A 1 101 ? -2.804 -7.465 -18.573 1.00 87.75 101 GLY A C 1
ATOM 795 O O . GLY A 1 101 ? -3.713 -7.894 -17.873 1.00 87.75 101 GLY A O 1
ATOM 796 N N . GLY A 1 102 ? -1.612 -8.070 -18.637 1.00 92.69 102 GLY A N 1
ATOM 797 C CA . GLY A 1 102 ? -1.228 -9.182 -17.764 1.00 92.69 102 GLY A CA 1
ATOM 798 C C . GLY A 1 102 ? -0.606 -8.687 -16.459 1.00 92.69 102 GLY A C 1
ATOM 799 O O . GLY A 1 102 ? -0.048 -7.593 -16.422 1.00 92.69 102 GLY A O 1
ATOM 800 N N . CYS A 1 103 ? -0.668 -9.492 -15.399 1.00 95.56 103 CYS A N 1
ATOM 801 C CA . CYS A 1 103 ? -0.009 -9.177 -14.132 1.00 95.56 103 CYS A CA 1
ATOM 802 C C . CYS A 1 103 ? 1.517 -9.312 -14.271 1.00 95.56 103 CYS A C 1
ATOM 804 O O . CYS A 1 103 ? 2.002 -10.401 -14.579 1.00 95.56 103 CYS A O 1
ATOM 806 N N . TYR A 1 104 ? 2.289 -8.250 -14.013 1.00 95.94 104 TYR A N 1
ATOM 807 C CA . TYR A 1 104 ? 3.760 -8.335 -14.041 1.00 95.94 104 TYR A CA 1
ATOM 808 C C . TYR A 1 104 ? 4.346 -9.097 -12.840 1.00 95.94 104 TYR A C 1
ATOM 810 O O . TYR A 1 104 ? 5.549 -9.326 -12.799 1.00 95.94 104 TYR A O 1
ATOM 818 N N . TRP A 1 105 ? 3.513 -9.526 -11.889 1.00 97.00 105 TRP A N 1
ATOM 819 C CA . TRP A 1 105 ? 3.854 -10.444 -10.795 1.00 97.00 105 TRP A CA 1
ATOM 820 C C . TRP A 1 105 ? 3.261 -11.850 -10.994 1.00 97.00 105 TRP A C 1
ATOM 822 O O . TRP A 1 105 ? 3.128 -12.597 -10.033 1.00 97.00 105 TRP A O 1
ATOM 832 N N . ALA A 1 106 ? 2.901 -12.243 -12.222 1.00 95.00 106 ALA A N 1
ATOM 833 C CA . ALA A 1 106 ? 2.264 -13.542 -12.482 1.00 95.00 106 ALA A CA 1
ATOM 834 C C . ALA A 1 106 ? 3.049 -14.752 -11.929 1.00 95.00 106 ALA A C 1
ATOM 836 O O . ALA A 1 106 ? 2.433 -15.713 -11.472 1.00 95.00 106 ALA A O 1
ATOM 837 N N . ASP A 1 107 ? 4.384 -14.677 -11.920 1.00 95.62 107 ASP A N 1
ATOM 838 C CA . ASP A 1 107 ? 5.266 -15.738 -11.410 1.00 95.62 107 ASP A CA 1
ATOM 839 C C . ASP A 1 107 ? 5.488 -15.683 -9.883 1.00 95.62 107 ASP A C 1
ATOM 841 O O . ASP A 1 107 ? 6.021 -16.625 -9.304 1.00 95.62 107 ASP A O 1
ATOM 845 N N . ASN A 1 108 ? 5.085 -14.592 -9.224 1.00 95.75 108 ASN A N 1
ATOM 846 C CA . ASN A 1 108 ? 5.141 -14.416 -7.770 1.00 95.75 108 ASN A CA 1
ATOM 847 C C . ASN A 1 108 ? 3.898 -13.642 -7.285 1.00 95.75 108 ASN A C 1
ATOM 849 O O . ASN A 1 108 ? 4.002 -12.477 -6.890 1.00 95.75 108 ASN A O 1
ATOM 853 N N . PRO A 1 109 ? 2.698 -14.248 -7.366 1.00 94.62 109 PRO A N 1
ATOM 854 C CA . PRO A 1 109 ? 1.451 -13.546 -7.082 1.00 94.62 109 PRO A CA 1
ATOM 855 C C . PRO A 1 109 ? 1.302 -13.151 -5.609 1.00 94.62 109 PRO A C 1
ATOM 857 O O . PRO A 1 109 ? 0.501 -12.276 -5.307 1.00 94.62 109 PRO A O 1
ATOM 860 N N . ASP A 1 110 ? 2.070 -13.764 -4.709 1.00 95.81 110 ASP A N 1
ATOM 861 C CA . ASP A 1 110 ? 2.012 -13.501 -3.273 1.00 95.81 110 ASP A CA 1
ATOM 862 C C . ASP A 1 110 ? 3.059 -12.471 -2.814 1.00 95.81 110 ASP A C 1
ATOM 864 O O . ASP A 1 110 ? 3.274 -12.315 -1.620 1.00 95.81 110 ASP A O 1
ATOM 868 N N . VAL A 1 111 ? 3.663 -11.703 -3.730 1.00 94.38 111 VAL A N 1
ATOM 869 C CA . VAL A 1 111 ? 4.736 -10.727 -3.438 1.00 94.38 111 VAL A CA 1
ATOM 870 C C . VAL A 1 111 ? 4.431 -9.764 -2.280 1.00 94.38 111 VAL A C 1
ATOM 872 O O . VAL A 1 111 ? 5.345 -9.395 -1.552 1.00 94.38 111 VAL A O 1
ATOM 875 N N . LEU A 1 112 ? 3.173 -9.357 -2.059 1.00 92.00 112 LEU A N 1
ATOM 876 C CA . LEU A 1 112 ? 2.815 -8.467 -0.941 1.00 92.00 112 LEU A CA 1
ATOM 877 C C . LEU A 1 112 ? 2.911 -9.133 0.436 1.00 92.00 112 LEU A C 1
ATOM 879 O O . LEU A 1 112 ? 2.922 -8.417 1.429 1.00 92.00 112 LEU A O 1
ATOM 883 N N . GLU A 1 113 ? 3.006 -10.463 0.498 1.00 90.62 113 GLU A N 1
ATOM 884 C CA . GLU A 1 113 ? 3.214 -11.218 1.738 1.00 90.62 113 GLU A CA 1
ATOM 885 C C . GLU A 1 113 ? 4.702 -11.291 2.133 1.00 90.62 113 GLU A C 1
ATOM 887 O O . GLU A 1 113 ? 5.069 -11.892 3.144 1.00 90.62 113 GLU A O 1
ATOM 892 N N . GLU A 1 114 ? 5.597 -10.710 1.328 1.00 88.88 114 GLU A N 1
ATOM 893 C CA . GLU A 1 114 ? 7.019 -10.663 1.647 1.00 88.88 114 GLU A CA 1
ATOM 894 C C . GLU A 1 114 ? 7.261 -9.771 2.884 1.00 88.88 114 GLU A C 1
ATOM 896 O O . GLU A 1 114 ? 6.709 -8.668 2.963 1.00 88.88 114 GLU A O 1
ATOM 901 N N . PRO A 1 115 ? 8.116 -10.182 3.845 1.00 81.75 115 PRO A N 1
ATOM 902 C CA . PRO A 1 115 ? 8.283 -9.471 5.120 1.00 81.75 115 PRO A CA 1
ATOM 903 C C . PRO A 1 115 ? 8.650 -7.987 4.990 1.00 81.75 115 PRO A C 1
ATOM 905 O O . PRO A 1 115 ? 8.262 -7.167 5.813 1.00 81.75 115 PRO A O 1
ATOM 908 N N . GLU A 1 116 ? 9.385 -7.632 3.939 1.00 80.38 116 GLU A N 1
ATOM 909 C CA . GLU A 1 116 ? 9.783 -6.256 3.624 1.00 80.38 116 GLU A CA 1
ATOM 910 C C . GLU A 1 116 ? 8.615 -5.352 3.186 1.00 80.38 116 GLU A C 1
ATOM 912 O O . GLU A 1 116 ? 8.727 -4.131 3.256 1.00 80.38 116 GLU A O 1
ATOM 917 N N . LYS A 1 117 ? 7.487 -5.937 2.762 1.00 86.75 117 LYS A N 1
ATOM 918 C CA . LYS A 1 117 ? 6.271 -5.232 2.315 1.00 86.75 117 LYS A CA 1
ATOM 919 C C . LYS A 1 117 ? 5.149 -5.294 3.353 1.00 86.75 117 LYS A C 1
ATOM 921 O O . LYS A 1 117 ? 4.248 -4.458 3.334 1.00 86.75 117 LYS A O 1
ATOM 926 N N . LEU A 1 118 ? 5.241 -6.240 4.287 1.00 85.94 118 LEU A N 1
ATOM 927 C CA . LEU A 1 118 ? 4.331 -6.413 5.414 1.00 85.94 118 LEU A CA 1
ATOM 928 C C . LEU A 1 118 ? 4.835 -5.677 6.654 1.00 85.94 118 LEU A C 1
ATOM 930 O O . LEU A 1 118 ? 5.376 -6.279 7.577 1.00 85.94 118 LEU A O 1
ATOM 934 N N . SER A 1 119 ? 4.648 -4.364 6.702 1.00 87.69 119 SER A N 1
ATOM 935 C CA . SER A 1 119 ? 4.880 -3.605 7.933 1.00 87.69 119 SER A CA 1
ATOM 936 C C . SER A 1 119 ? 4.075 -2.308 7.967 1.00 87.69 119 SER A C 1
ATOM 938 O O . SER A 1 119 ? 3.572 -1.867 6.934 1.00 87.69 119 SER A O 1
ATOM 940 N N . LEU A 1 120 ? 3.946 -1.709 9.150 1.00 89.75 120 LEU A N 1
ATOM 941 C CA . LEU A 1 120 ? 3.270 -0.425 9.373 1.00 89.75 120 LEU A CA 1
ATOM 942 C C . LEU A 1 120 ? 4.201 0.550 10.091 1.00 89.75 120 LEU A C 1
ATOM 944 O O . LEU A 1 120 ? 5.057 0.122 10.869 1.00 89.75 120 LEU A O 1
ATOM 948 N N . CYS A 1 121 ? 4.021 1.856 9.885 1.00 89.19 121 CYS A N 1
ATOM 949 C CA . CYS A 1 121 ? 4.667 2.831 10.762 1.00 89.19 121 CYS A CA 1
ATOM 950 C C . CYS A 1 121 ? 3.930 2.910 12.111 1.00 89.19 121 CYS A C 1
ATOM 952 O O . CYS A 1 121 ? 2.749 2.563 12.228 1.00 89.19 121 CYS A O 1
ATOM 954 N N . ALA A 1 122 ? 4.627 3.373 13.151 1.00 89.94 122 ALA A N 1
ATOM 955 C CA . ALA A 1 122 ? 4.060 3.448 14.499 1.00 89.94 122 ALA A CA 1
ATOM 956 C C . ALA A 1 122 ? 2.795 4.328 14.561 1.00 89.94 122 ALA A C 1
ATOM 958 O O . ALA A 1 122 ? 1.848 4.008 15.278 1.00 89.94 122 ALA A O 1
ATOM 959 N N . GLU A 1 123 ? 2.747 5.404 13.770 1.00 90.75 123 GLU A N 1
ATOM 960 C CA . GLU A 1 123 ? 1.600 6.316 13.729 1.00 90.75 123 GLU A CA 1
ATOM 961 C C . GLU A 1 123 ? 0.350 5.660 13.125 1.00 90.75 123 GLU A C 1
ATOM 963 O O . GLU A 1 123 ? -0.764 5.858 13.620 1.00 90.75 123 GLU A O 1
ATOM 968 N N . SER A 1 124 ? 0.524 4.804 12.115 1.00 92.88 124 SER A N 1
ATOM 969 C CA . SER A 1 124 ? -0.565 4.012 11.534 1.00 92.88 124 SER A CA 1
ATOM 970 C C . SER A 1 124 ? -1.161 3.045 12.554 1.00 92.88 124 SER A C 1
ATOM 972 O O . SER A 1 124 ? -2.384 2.944 12.662 1.00 92.88 124 SER A O 1
ATOM 974 N N . VAL A 1 125 ? -0.315 2.390 13.357 1.00 94.38 125 VAL A N 1
ATOM 975 C CA . VAL A 1 125 ? -0.762 1.503 14.445 1.00 94.38 125 VAL A CA 1
ATOM 976 C C . VAL A 1 125 ? -1.538 2.289 15.502 1.00 94.38 125 VAL A C 1
ATOM 978 O O . VAL A 1 125 ? -2.650 1.900 15.858 1.00 94.38 125 VAL A O 1
ATOM 981 N N . ASN A 1 126 ? -1.006 3.431 15.948 1.00 94.62 126 ASN A N 1
ATOM 982 C CA . ASN A 1 126 ? -1.669 4.296 16.928 1.00 94.62 126 ASN A CA 1
ATOM 983 C C . ASN A 1 126 ? -3.034 4.797 16.428 1.00 94.62 126 ASN A C 1
ATOM 985 O O . ASN A 1 126 ? -4.016 4.823 17.180 1.00 94.62 126 ASN A O 1
ATOM 989 N N . THR A 1 127 ? -3.106 5.180 15.152 1.00 96.12 127 THR A N 1
ATOM 990 C CA . THR A 1 127 ? -4.348 5.644 14.527 1.00 96.12 127 THR A CA 1
ATOM 991 C C . THR A 1 127 ? -5.378 4.522 14.444 1.00 96.12 127 THR A C 1
ATOM 993 O O . THR A 1 127 ? -6.535 4.737 14.814 1.00 96.12 127 THR A O 1
ATOM 996 N N . ALA A 1 128 ? -4.963 3.313 14.056 1.00 95.81 128 ALA A N 1
ATOM 997 C CA . ALA A 1 128 ? -5.829 2.138 14.023 1.00 95.81 128 ALA A CA 1
ATOM 998 C C . ALA A 1 128 ? -6.353 1.763 15.420 1.00 95.81 128 ALA A C 1
ATOM 1000 O O . ALA A 1 128 ? -7.560 1.569 15.588 1.00 95.81 128 ALA A O 1
ATOM 1001 N N . ASP A 1 129 ? -5.492 1.737 16.443 1.00 96.50 129 ASP A N 1
ATOM 1002 C CA . ASP A 1 129 ? -5.891 1.463 17.832 1.00 96.50 129 ASP A CA 1
ATOM 1003 C C . ASP A 1 129 ? -6.958 2.457 18.315 1.00 96.50 129 ASP A C 1
ATOM 1005 O O . ASP A 1 129 ? -7.981 2.072 18.897 1.00 96.50 129 ASP A O 1
ATOM 1009 N N . LYS A 1 130 ? -6.760 3.749 18.031 1.00 97.44 130 LYS A N 1
ATOM 1010 C CA . LYS A 1 130 ? -7.730 4.796 18.362 1.00 97.44 130 LYS A CA 1
ATOM 1011 C C . LYS A 1 130 ? -9.038 4.616 17.592 1.00 97.44 130 LYS A C 1
ATOM 1013 O O . LYS A 1 130 ? -10.105 4.667 18.207 1.00 97.44 130 LYS A O 1
ATOM 1018 N N . PHE A 1 131 ? -8.961 4.391 16.281 1.00 97.12 131 PHE A N 1
ATOM 1019 C CA . PHE A 1 131 ? -10.123 4.219 15.414 1.00 97.12 131 PHE A CA 1
ATOM 1020 C C . PHE A 1 131 ? -11.008 3.064 15.876 1.00 97.12 131 PHE A C 1
ATOM 1022 O O . PHE A 1 131 ? -12.198 3.261 16.125 1.00 97.12 131 PHE A O 1
ATOM 1029 N N . PHE A 1 132 ? -10.438 1.870 16.055 1.00 96.81 132 PHE A N 1
ATOM 1030 C CA . PHE A 1 132 ? -11.229 0.696 16.412 1.00 96.81 132 PHE A CA 1
ATOM 1031 C C . PHE A 1 132 ? -11.827 0.795 17.815 1.00 96.81 132 PHE A C 1
ATOM 1033 O O . PHE A 1 132 ? -12.964 0.367 18.012 1.00 96.81 132 PHE A O 1
ATOM 1040 N N . LYS A 1 133 ? -11.132 1.442 18.761 1.00 96.75 133 LYS A N 1
ATOM 1041 C CA . LYS A 1 133 ? -11.691 1.751 20.084 1.00 96.75 133 LYS A CA 1
ATOM 1042 C C . LYS A 1 133 ? -12.881 2.707 19.995 1.00 96.75 133 LYS A C 1
ATOM 1044 O O . LYS A 1 133 ? -13.905 2.486 20.638 1.00 96.75 133 LYS A O 1
ATOM 1049 N N . VAL A 1 134 ? -12.765 3.779 19.210 1.00 96.88 134 VAL A N 1
ATOM 1050 C CA . VAL A 1 134 ? -13.862 4.741 19.019 1.00 96.88 134 VAL A CA 1
ATOM 1051 C C . VAL A 1 134 ? -15.051 4.075 18.327 1.00 96.88 134 VAL A C 1
ATOM 1053 O O . VAL A 1 134 ? -16.185 4.248 18.782 1.00 96.88 134 VAL A O 1
ATOM 1056 N N . ARG A 1 135 ? -14.804 3.273 17.284 1.00 96.12 135 ARG A N 1
ATOM 1057 C CA . ARG A 1 135 ? -15.842 2.519 16.574 1.00 96.12 135 ARG A CA 1
ATOM 1058 C C . ARG A 1 135 ? -16.582 1.581 17.518 1.00 96.12 135 ARG A C 1
ATOM 1060 O O . ARG A 1 135 ? -17.809 1.607 17.533 1.00 96.12 135 ARG A O 1
ATOM 1067 N N . GLU A 1 136 ? -15.870 0.802 18.327 1.00 96.56 136 GLU A N 1
ATOM 1068 C CA . GLU A 1 136 ? -16.486 -0.109 19.297 1.00 96.56 136 GLU A CA 1
ATOM 1069 C C . GLU A 1 136 ? -17.404 0.644 20.267 1.00 96.56 136 GLU A C 1
ATOM 1071 O O . GLU A 1 136 ? -18.574 0.292 20.402 1.00 96.56 136 GLU A O 1
ATOM 1076 N N . VAL A 1 137 ? -16.924 1.738 20.865 1.00 97.06 137 VAL A N 1
ATOM 1077 C CA . VAL A 1 137 ? -17.717 2.544 21.809 1.00 97.06 137 VAL A CA 1
ATOM 1078 C C . VAL A 1 137 ? -18.961 3.151 21.151 1.00 97.06 137 VAL A C 1
ATOM 1080 O O . VAL A 1 137 ? -20.014 3.219 21.783 1.00 97.06 137 VAL A O 1
ATOM 1083 N N . ARG A 1 138 ? -18.858 3.619 19.902 1.00 95.81 138 ARG A N 1
ATOM 1084 C CA . ARG A 1 138 ? -19.950 4.337 19.219 1.00 95.81 138 ARG A CA 1
ATOM 1085 C C . ARG A 1 138 ? -20.950 3.426 18.511 1.00 95.81 138 ARG A C 1
ATOM 1087 O O . ARG A 1 138 ? -22.093 3.831 18.328 1.00 95.81 138 ARG A O 1
ATOM 1094 N N . THR A 1 139 ? -20.532 2.233 18.097 1.00 94.50 139 THR A N 1
ATOM 1095 C CA . THR A 1 139 ? -21.317 1.362 17.200 1.00 94.50 139 THR A CA 1
ATOM 1096 C C . THR A 1 139 ? -21.538 -0.046 17.753 1.00 94.50 139 THR A C 1
ATOM 1098 O O . THR A 1 139 ? -22.379 -0.777 17.239 1.00 94.50 139 THR A O 1
ATOM 1101 N N . GLY A 1 140 ? -20.777 -0.462 18.772 1.00 94.69 140 GLY A N 1
ATOM 1102 C CA . GLY A 1 140 ? -20.756 -1.839 19.270 1.00 94.69 140 GLY A CA 1
ATOM 1103 C C . GLY A 1 140 ? -20.047 -2.839 18.345 1.00 94.69 140 GLY A C 1
ATOM 1104 O O . GLY A 1 140 ? -20.007 -4.030 18.654 1.00 94.69 140 GLY A O 1
ATOM 1105 N N . MET A 1 141 ? -19.488 -2.396 17.212 1.00 92.62 141 MET A N 1
ATOM 1106 C CA . MET A 1 141 ? -18.737 -3.268 16.309 1.00 92.62 141 MET A CA 1
ATOM 1107 C C . MET A 1 141 ? -17.417 -3.693 16.945 1.00 92.62 141 MET A C 1
ATOM 1109 O O . MET A 1 141 ? -16.659 -2.855 17.433 1.00 92.62 141 MET A O 1
ATOM 1113 N N . LYS A 1 142 ? -17.105 -4.991 16.861 1.00 92.00 142 LYS A N 1
ATOM 1114 C CA . LYS A 1 142 ? -15.843 -5.520 17.381 1.00 92.00 142 LYS A CA 1
ATOM 1115 C C . LYS A 1 142 ? -14.635 -4.840 16.707 1.00 92.00 142 LYS A C 1
ATOM 1117 O O . LYS A 1 142 ? -14.684 -4.566 15.498 1.00 92.00 142 LYS A O 1
ATOM 1122 N N . PRO A 1 143 ? -13.557 -4.575 17.461 1.00 92.00 143 PRO A N 1
ATOM 1123 C CA . PRO A 1 143 ? -12.291 -4.123 16.897 1.00 92.00 143 PRO A CA 1
ATOM 1124 C C . PRO A 1 143 ? -11.748 -5.142 15.893 1.00 92.00 143 PRO A C 1
ATOM 1126 O O . PRO A 1 143 ? -11.829 -6.345 16.139 1.00 92.00 143 PRO A O 1
ATOM 1129 N N . ASP A 1 144 ? -11.164 -4.665 14.795 1.00 90.69 144 ASP A N 1
ATOM 1130 C CA . ASP A 1 144 ? -10.210 -5.483 14.046 1.00 90.69 144 ASP A CA 1
ATOM 1131 C C . ASP A 1 144 ? -8.857 -5.401 14.768 1.00 90.69 144 ASP A C 1
ATOM 1133 O O . ASP A 1 144 ? -8.470 -4.339 15.255 1.00 90.69 144 ASP A O 1
ATOM 1137 N N . THR A 1 145 ? -8.161 -6.526 14.891 1.00 91.56 145 THR A N 1
ATOM 1138 C CA . THR A 1 145 ? -6.834 -6.619 15.517 1.00 91.56 145 THR A CA 1
ATOM 1139 C C . THR A 1 145 ? -5.807 -7.290 14.610 1.00 91.56 145 THR A C 1
ATOM 1141 O O . THR A 1 145 ? -4.697 -7.558 15.061 1.00 91.56 145 THR A O 1
ATOM 1144 N N . SER A 1 146 ? -6.152 -7.565 13.349 1.00 88.69 146 SER A N 1
ATOM 1145 C CA . SER A 1 146 ? -5.278 -8.225 12.372 1.00 88.69 146 SER A CA 1
ATOM 1146 C C . SER A 1 146 ? -3.967 -7.462 12.144 1.00 88.69 146 SER A C 1
ATOM 1148 O O . SER A 1 146 ? -2.903 -8.070 12.082 1.00 88.69 146 SER A O 1
ATOM 1150 N N . TYR A 1 147 ? -4.006 -6.128 12.145 1.00 89.75 147 TYR A N 1
ATOM 1151 C CA . TYR A 1 147 ? -2.808 -5.292 12.006 1.00 89.75 147 TYR A CA 1
ATOM 1152 C C . TYR A 1 147 ? -1.804 -5.446 13.161 1.00 89.75 147 TYR A C 1
ATOM 1154 O O . TYR A 1 147 ? -0.638 -5.102 13.003 1.00 89.75 147 TYR A O 1
ATOM 1162 N N . LYS A 1 148 ? -2.209 -5.983 14.323 1.00 91.12 148 LYS A N 1
ATOM 1163 C CA . LYS A 1 148 ? -1.322 -6.112 15.495 1.00 91.12 148 LYS A CA 1
ATOM 1164 C C . LYS A 1 148 ? -0.248 -7.182 15.341 1.00 91.12 148 LYS A C 1
ATOM 1166 O O . LYS A 1 148 ? 0.731 -7.154 16.078 1.00 91.12 148 LYS A O 1
ATOM 1171 N N . SER A 1 149 ? -0.427 -8.131 14.422 1.00 88.75 149 SER A N 1
ATOM 1172 C CA . SER A 1 149 ? 0.611 -9.115 14.100 1.00 88.75 149 SER A CA 1
ATOM 1173 C C . SER A 1 149 ? 1.623 -8.605 13.076 1.00 88.75 149 SER A C 1
ATOM 1175 O O . SER A 1 149 ? 2.597 -9.304 12.805 1.00 88.75 149 SER A O 1
ATOM 1177 N N . MET A 1 150 ? 1.405 -7.424 12.487 1.00 88.06 150 MET A N 1
ATOM 1178 C CA . MET A 1 150 ? 2.336 -6.857 11.518 1.00 88.06 150 MET A CA 1
ATOM 1179 C C . MET A 1 150 ? 3.560 -6.260 12.227 1.00 88.06 150 MET A C 1
ATOM 1181 O O . MET A 1 150 ? 3.414 -5.611 13.266 1.00 88.06 150 MET A O 1
ATOM 1185 N N . PRO A 1 151 ? 4.768 -6.429 11.666 1.00 88.31 151 PRO A N 1
ATOM 1186 C CA . PRO A 1 151 ? 5.944 -5.690 12.096 1.00 88.31 151 PRO A CA 1
ATOM 1187 C C . PRO A 1 151 ? 5.701 -4.177 12.079 1.00 88.31 151 PRO A C 1
ATOM 1189 O O . PRO A 1 151 ? 5.166 -3.627 11.112 1.00 88.31 151 PRO A O 1
ATOM 1192 N N . VAL A 1 152 ? 6.146 -3.500 13.135 1.00 88.06 152 VAL A N 1
ATOM 1193 C CA . VAL A 1 152 ? 6.213 -2.036 13.173 1.00 88.06 152 VAL A CA 1
ATOM 1194 C C . VAL A 1 152 ? 7.595 -1.622 12.690 1.00 88.06 152 VAL A C 1
ATOM 1196 O O . VAL A 1 152 ? 8.596 -2.112 13.218 1.00 88.06 152 VAL A O 1
ATOM 1199 N N . ARG A 1 153 ? 7.662 -0.757 11.675 1.00 83.88 153 ARG A N 1
ATOM 1200 C CA . ARG A 1 153 ? 8.943 -0.243 11.179 1.00 83.88 153 ARG A CA 1
ATOM 1201 C C . ARG A 1 153 ? 9.589 0.649 12.228 1.00 83.88 153 ARG A C 1
ATOM 1203 O O . ARG A 1 153 ? 8.934 1.494 12.839 1.00 83.88 153 ARG A O 1
ATOM 1210 N N . ASP A 1 154 ? 10.878 0.412 12.432 1.00 66.12 154 ASP A N 1
ATOM 1211 C CA . ASP A 1 154 ? 11.711 1.220 13.307 1.00 66.12 154 ASP A CA 1
ATOM 1212 C C . ASP A 1 154 ? 12.219 2.441 12.524 1.00 66.12 154 ASP A C 1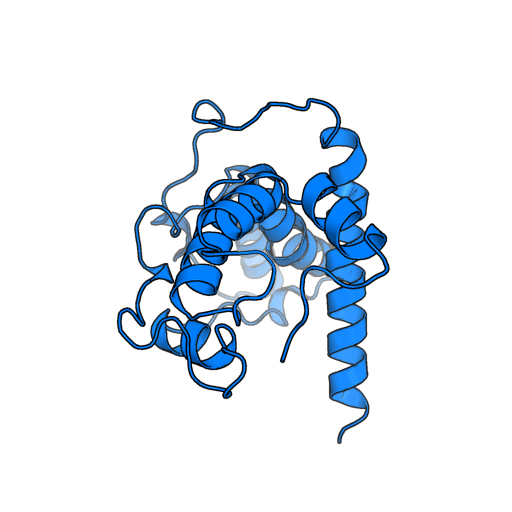
ATOM 1214 O O . ASP A 1 154 ? 12.954 2.253 11.545 1.00 66.12 154 ASP A O 1
ATOM 1218 N N . PRO A 1 155 ? 11.886 3.672 12.954 1.00 56.59 155 PRO A N 1
ATOM 1219 C CA . PRO A 1 155 ? 12.365 4.891 12.316 1.00 56.59 155 PRO A CA 1
ATOM 1220 C C . PRO A 1 155 ? 13.893 5.058 12.378 1.00 56.59 155 PRO A C 1
ATOM 1222 O O . PRO A 1 155 ? 14.417 5.973 11.758 1.00 56.59 155 PRO A O 1
ATOM 1225 N N . GLU A 1 156 ? 14.657 4.227 13.094 1.00 49.12 156 GLU A N 1
ATOM 1226 C CA . GLU A 1 156 ? 16.128 4.262 13.042 1.00 49.12 156 GLU A CA 1
ATOM 1227 C C . GLU A 1 156 ? 16.729 3.461 11.870 1.00 49.12 156 GLU A C 1
ATOM 1229 O O . GLU A 1 156 ? 17.878 3.695 11.488 1.00 49.12 156 GLU A O 1
ATOM 1234 N N . ASN A 1 157 ? 15.958 2.582 11.217 1.00 48.25 157 ASN A N 1
ATOM 1235 C CA . ASN A 1 157 ? 16.408 1.803 10.052 1.00 48.25 157 ASN A CA 1
ATOM 1236 C C . ASN A 1 157 ? 16.301 2.564 8.711 1.00 48.25 157 ASN A C 1
ATOM 1238 O O . ASN A 1 157 ? 16.440 1.962 7.642 1.00 48.25 157 ASN A O 1
ATOM 1242 N N . LEU A 1 158 ? 16.130 3.892 8.767 1.00 51.53 158 LEU A N 1
ATOM 1243 C CA . LEU A 1 158 ? 16.006 4.823 7.639 1.00 51.53 158 LEU A CA 1
ATOM 1244 C C . LEU A 1 158 ? 17.235 4.808 6.706 1.00 51.53 158 LEU A C 1
ATOM 1246 O O . LEU A 1 158 ? 18.096 5.695 6.739 1.00 5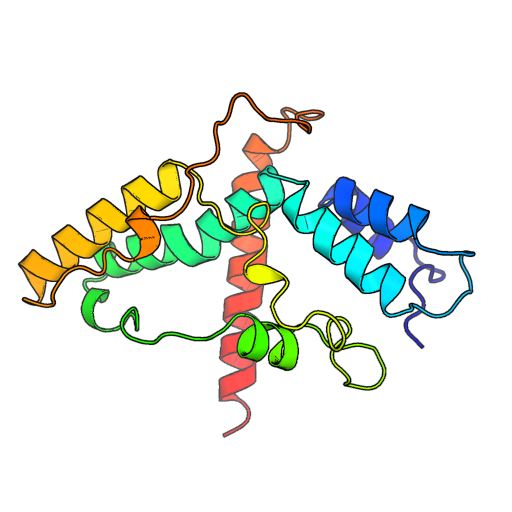1.53 158 LEU A O 1
ATOM 1250 N N . LYS A 1 159 ? 17.309 3.852 5.779 1.00 43.12 159 LYS A N 1
ATOM 1251 C CA . LYS A 1 159 ? 18.223 3.925 4.629 1.00 43.12 159 LYS A CA 1
ATOM 1252 C C . LYS A 1 159 ? 17.596 4.773 3.527 1.00 43.12 159 LYS A C 1
ATOM 1254 O O . LYS A 1 159 ? 17.137 4.254 2.523 1.00 43.12 159 LYS A O 1
ATOM 1259 N N . GLY A 1 160 ? 17.590 6.090 3.707 1.00 43.50 160 GLY A N 1
ATOM 1260 C CA . GLY A 1 160 ? 17.029 6.972 2.677 1.00 43.50 160 GLY A CA 1
ATOM 1261 C C . GLY A 1 160 ? 16.869 8.438 3.040 1.00 43.50 160 GLY A C 1
ATOM 1262 O O . GLY A 1 160 ? 16.520 9.227 2.170 1.00 43.50 160 GLY A O 1
ATOM 1263 N N . ALA A 1 161 ? 17.184 8.851 4.274 1.00 40.44 161 ALA A N 1
ATOM 1264 C CA . ALA A 1 161 ? 17.074 10.242 4.720 1.00 40.44 161 ALA A CA 1
ATOM 1265 C C . ALA A 1 161 ? 18.123 11.191 4.088 1.00 40.44 161 ALA A C 1
ATOM 1267 O O . ALA A 1 161 ? 18.710 12.039 4.758 1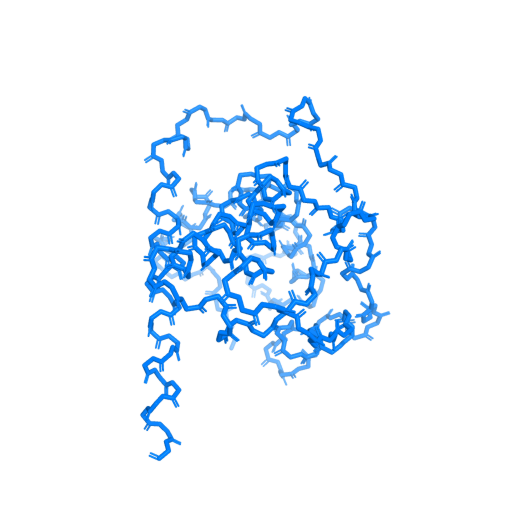.00 40.44 161 ALA A O 1
ATOM 1268 N N . LYS A 1 162 ? 18.359 11.104 2.777 1.00 38.91 162 LYS A N 1
ATOM 1269 C CA . LYS A 1 162 ? 18.883 12.214 1.985 1.00 38.91 162 LYS A CA 1
ATOM 1270 C C . LYS A 1 162 ? 17.700 13.043 1.499 1.00 38.91 162 LYS A C 1
ATOM 1272 O O . LYS A 1 162 ? 17.331 12.956 0.340 1.00 38.91 162 LYS A O 1
ATOM 1277 N N . ASN A 1 163 ? 17.093 13.793 2.422 1.00 41.62 163 ASN A N 1
ATOM 1278 C CA . ASN A 1 163 ? 16.569 15.155 2.236 1.00 41.62 163 ASN A CA 1
ATOM 1279 C C . ASN A 1 163 ? 15.548 15.484 3.334 1.00 41.62 163 ASN A C 1
ATOM 1281 O O . ASN A 1 163 ? 14.373 15.132 3.266 1.00 41.62 163 ASN A O 1
ATOM 1285 N N . LYS A 1 164 ? 15.993 16.279 4.316 1.00 37.03 164 LYS A N 1
ATOM 1286 C CA . LYS A 1 164 ? 15.164 16.937 5.348 1.00 37.03 164 LYS A CA 1
ATOM 1287 C C . LYS A 1 164 ? 14.096 17.898 4.783 1.00 37.03 164 LYS A C 1
ATOM 1289 O O . LYS A 1 164 ? 13.380 18.533 5.549 1.00 37.03 164 LYS A O 1
ATOM 1294 N N . THR A 1 165 ? 13.970 18.005 3.463 1.00 39.16 165 THR A N 1
ATOM 1295 C CA . THR A 1 165 ? 13.037 18.890 2.757 1.00 39.16 165 THR A CA 1
ATOM 1296 C C . THR A 1 165 ? 11.671 18.249 2.478 1.00 39.16 165 THR A C 1
ATOM 1298 O O . THR A 1 165 ? 10.746 18.973 2.125 1.00 39.16 165 THR A O 1
ATOM 1301 N N . LEU A 1 166 ? 11.490 16.929 2.657 1.00 40.34 166 LEU A N 1
ATOM 1302 C CA . LEU A 1 166 ? 10.178 16.289 2.446 1.00 40.34 166 LEU A CA 1
ATOM 1303 C C . LEU A 1 166 ? 9.182 16.490 3.599 1.00 40.34 166 LEU A C 1
ATOM 1305 O O . LEU A 1 166 ? 7.982 16.350 3.384 1.00 40.34 166 LEU A O 1
ATOM 1309 N N . ALA A 1 167 ? 9.629 16.914 4.785 1.00 37.69 167 ALA A N 1
ATOM 1310 C CA . ALA A 1 167 ? 8.727 17.219 5.901 1.00 37.69 167 ALA A CA 1
ATOM 1311 C C . ALA A 1 167 ? 7.751 18.374 5.587 1.00 37.69 167 ALA A C 1
ATOM 1313 O O . ALA A 1 167 ? 6.643 18.389 6.113 1.00 37.69 167 ALA A O 1
ATOM 1314 N N . SER A 1 168 ? 8.113 19.301 4.688 1.00 33.78 168 SER A N 1
ATOM 1315 C CA . SER A 1 168 ? 7.198 20.334 4.172 1.00 33.78 168 SER A CA 1
ATOM 1316 C C . SER A 1 168 ? 6.430 19.911 2.909 1.00 33.78 168 SER A C 1
ATOM 1318 O O . SER A 1 168 ? 5.472 20.582 2.537 1.00 33.78 168 SER A O 1
ATOM 1320 N N . LYS A 1 169 ? 6.807 18.793 2.263 1.00 39.53 169 LYS A N 1
ATOM 1321 C CA . LYS A 1 169 ? 6.093 18.182 1.123 1.00 39.53 169 LYS A CA 1
ATOM 1322 C C . LYS A 1 169 ? 5.117 17.065 1.526 1.00 39.53 169 LYS A C 1
ATOM 1324 O O . LYS A 1 169 ? 4.324 16.681 0.670 1.00 39.53 169 LYS A O 1
ATOM 1329 N N . LYS A 1 170 ? 5.120 16.584 2.783 1.00 45.00 170 LYS A N 1
ATOM 1330 C CA . LYS A 1 170 ? 4.145 15.593 3.297 1.00 45.00 170 LYS A CA 1
ATOM 1331 C C . LYS A 1 170 ? 2.698 15.989 2.967 1.00 45.00 170 LYS A C 1
ATOM 1333 O O . LYS A 1 170 ? 1.955 15.178 2.427 1.00 45.00 170 LYS A O 1
ATOM 1338 N N . SER A 1 171 ? 2.361 17.275 3.124 1.00 39.59 171 SER A N 1
ATOM 1339 C CA . SER A 1 171 ? 1.050 17.815 2.724 1.00 39.59 171 SER A CA 1
ATOM 1340 C C . SER A 1 171 ? 0.781 17.663 1.221 1.00 39.59 171 SER A C 1
ATOM 1342 O O . SER A 1 171 ? -0.292 17.214 0.850 1.00 39.59 171 SER A O 1
ATOM 1344 N N . ASN A 1 172 ? 1.745 17.950 0.342 1.00 44.97 172 ASN A N 1
ATOM 1345 C CA . ASN A 1 172 ? 1.513 17.939 -1.106 1.00 44.97 172 ASN A CA 1
ATOM 1346 C C . ASN A 1 172 ? 1.350 16.530 -1.694 1.00 44.97 172 ASN A C 1
ATOM 1348 O O . ASN A 1 172 ? 0.623 16.370 -2.672 1.00 44.97 172 ASN A O 1
ATOM 1352 N N . VAL A 1 173 ? 2.022 15.515 -1.141 1.00 44.59 173 VAL A N 1
ATOM 1353 C CA . VAL A 1 173 ? 1.891 14.123 -1.616 1.00 44.59 173 VAL A CA 1
ATOM 1354 C C . VAL A 1 173 ? 0.589 13.504 -1.113 1.00 44.59 173 VAL A C 1
ATOM 1356 O O . VAL A 1 173 ? -0.140 12.910 -1.908 1.00 44.59 173 VAL A O 1
ATOM 1359 N N . ALA A 1 174 ? 0.244 13.714 0.161 1.00 45.25 174 ALA A N 1
ATOM 1360 C CA . ALA A 1 174 ? -1.056 13.323 0.701 1.00 45.25 174 ALA A CA 1
ATOM 1361 C C . ALA A 1 174 ? -2.201 14.039 -0.039 1.00 45.25 174 ALA A C 1
ATOM 1363 O O . ALA A 1 174 ? -3.160 13.393 -0.459 1.00 45.25 174 ALA A O 1
ATOM 1364 N N . ASP A 1 175 ? -2.062 15.339 -0.326 1.00 40.50 175 ASP A N 1
ATOM 1365 C CA . ASP A 1 175 ? -3.028 16.104 -1.120 1.00 40.50 175 ASP A CA 1
ATOM 1366 C C . ASP A 1 175 ? -3.116 15.606 -2.571 1.00 40.50 175 ASP A C 1
ATOM 1368 O O . ASP A 1 175 ? -4.215 15.514 -3.118 1.00 40.50 175 ASP A O 1
ATOM 1372 N N . ALA A 1 176 ? -2.001 15.227 -3.202 1.00 46.22 176 ALA A N 1
ATOM 1373 C CA . ALA A 1 176 ? -2.003 14.658 -4.551 1.00 46.22 176 ALA A CA 1
ATOM 1374 C C . ALA A 1 176 ? -2.679 13.276 -4.596 1.00 46.22 176 ALA A C 1
ATOM 1376 O O . ALA A 1 176 ? -3.469 13.004 -5.503 1.00 46.22 176 ALA A O 1
ATOM 1377 N N . LEU A 1 177 ? -2.431 12.420 -3.601 1.00 43.19 177 LEU A N 1
ATOM 1378 C CA . LEU A 1 177 ? -3.093 11.119 -3.462 1.00 43.19 177 LEU A CA 1
ATOM 1379 C C . LEU A 1 177 ? -4.585 11.280 -3.132 1.00 43.19 177 LEU A C 1
ATOM 1381 O O . LEU A 1 177 ? -5.422 10.571 -3.696 1.00 43.19 177 LEU A O 1
ATOM 1385 N N 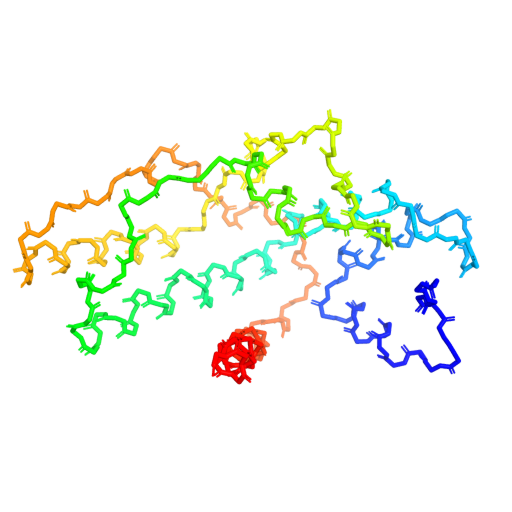. ARG A 1 178 ? -4.944 12.269 -2.306 1.00 47.00 178 ARG A N 1
ATOM 1386 C CA . ARG A 1 178 ? -6.333 12.647 -2.012 1.00 47.00 178 ARG A CA 1
ATOM 1387 C C . ARG A 1 178 ? -7.051 13.158 -3.262 1.00 47.00 178 ARG A C 1
ATOM 1389 O O . ARG A 1 178 ? -8.173 12.734 -3.533 1.00 47.00 178 ARG A O 1
ATOM 1396 N N . GLN A 1 179 ? -6.405 14.004 -4.065 1.00 42.34 179 GLN A N 1
ATOM 1397 C CA . GLN A 1 179 ? -6.938 14.472 -5.348 1.00 42.34 179 GLN A CA 1
ATOM 1398 C C . GLN A 1 179 ? -7.102 13.320 -6.346 1.00 42.34 179 GLN A C 1
ATOM 1400 O O . GLN A 1 179 ? -8.148 13.217 -6.985 1.00 42.34 179 GLN A O 1
ATOM 1405 N N . ALA A 1 180 ? -6.131 12.407 -6.433 1.00 41.81 180 ALA A N 1
ATOM 1406 C CA . ALA A 1 180 ? -6.230 11.217 -7.277 1.00 41.81 180 ALA A CA 1
ATOM 1407 C C . ALA A 1 180 ? -7.400 10.306 -6.857 1.00 41.81 180 ALA A C 1
ATOM 1409 O O . ALA A 1 180 ? -8.142 9.826 -7.715 1.00 41.81 180 ALA A O 1
ATOM 1410 N N . LYS A 1 181 ? -7.633 10.138 -5.548 1.00 41.19 181 LYS A N 1
ATOM 1411 C CA . LYS A 1 181 ? -8.777 9.390 -5.000 1.00 41.19 181 LYS A CA 1
ATOM 1412 C C . LYS A 1 181 ? -10.116 10.045 -5.347 1.00 41.19 181 LYS A C 1
ATOM 1414 O O . LYS A 1 181 ? -11.032 9.349 -5.781 1.00 41.19 181 LYS A O 1
ATOM 1419 N N . VAL A 1 182 ? -10.224 11.370 -5.225 1.00 41.34 182 VAL A N 1
ATOM 1420 C CA . VAL A 1 182 ? -11.427 12.123 -5.628 1.00 41.34 182 VAL A CA 1
ATOM 1421 C C . VAL A 1 182 ? -11.684 11.978 -7.132 1.00 41.34 182 VAL A C 1
ATOM 1423 O O . VAL A 1 182 ? -12.813 11.710 -7.537 1.00 41.34 182 VAL A O 1
ATOM 1426 N N . ILE A 1 183 ? -10.645 12.071 -7.966 1.00 40.25 183 ILE A N 1
ATOM 1427 C CA . ILE A 1 183 ? -10.758 11.892 -9.421 1.00 40.25 183 ILE A CA 1
ATOM 1428 C C . ILE A 1 183 ? -11.196 10.461 -9.772 1.00 40.25 183 ILE A C 1
ATOM 1430 O O . ILE A 1 183 ? -12.100 10.287 -10.587 1.00 40.25 183 ILE A O 1
ATOM 1434 N N . ALA A 1 184 ? -10.629 9.438 -9.126 1.00 36.88 184 ALA A N 1
ATOM 1435 C CA . ALA A 1 184 ? -11.009 8.040 -9.342 1.00 36.88 184 ALA A CA 1
ATOM 1436 C C . ALA A 1 184 ? -12.459 7.746 -8.905 1.00 36.88 184 ALA A C 1
ATOM 1438 O O . ALA A 1 184 ? -13.194 7.046 -9.602 1.00 36.88 184 ALA A O 1
ATOM 1439 N N . GLN A 1 185 ? -12.910 8.330 -7.791 1.00 39.66 185 GLN A N 1
ATOM 1440 C CA . GLN A 1 185 ? -14.292 8.206 -7.312 1.00 39.66 185 GLN A CA 1
ATOM 1441 C C . GLN A 1 185 ? -15.302 8.927 -8.219 1.00 39.66 185 GLN A C 1
ATOM 1443 O O . GLN A 1 185 ? -16.413 8.430 -8.420 1.00 39.66 185 GLN A O 1
ATOM 1448 N N . LEU A 1 186 ? -14.929 10.076 -8.793 1.00 36.16 186 LEU A N 1
ATOM 1449 C CA . LEU A 1 186 ? -15.751 10.803 -9.765 1.00 36.16 186 LEU A CA 1
ATOM 1450 C C . LEU A 1 186 ? -15.815 10.073 -11.115 1.00 36.16 186 LEU A C 1
ATOM 1452 O O . LEU A 1 186 ? -16.896 9.953 -11.691 1.00 36.16 186 LEU A O 1
ATOM 1456 N N . ALA A 1 187 ? -14.698 9.508 -11.579 1.00 37.72 187 ALA A N 1
ATOM 1457 C CA . ALA A 1 187 ? -14.652 8.697 -12.795 1.00 37.72 187 ALA A CA 1
ATOM 1458 C C . ALA A 1 187 ? -15.498 7.415 -12.672 1.00 37.72 187 ALA A C 1
ATOM 1460 O O . ALA A 1 187 ? -16.189 7.040 -13.616 1.00 37.72 187 ALA A O 1
ATOM 1461 N N . GLY A 1 188 ? -15.530 6.788 -11.490 1.00 33.03 188 GLY A N 1
ATOM 1462 C CA . GLY A 1 188 ? -16.378 5.623 -11.214 1.00 33.03 188 GLY A CA 1
ATOM 1463 C C . GLY A 1 188 ? -17.884 5.917 -11.128 1.00 33.03 188 GLY A C 1
ATOM 1464 O O . GLY A 1 188 ? -18.690 5.000 -11.280 1.00 33.03 188 GLY A O 1
ATOM 1465 N N . LYS A 1 189 ? -18.290 7.178 -10.908 1.00 38.50 189 LYS A N 1
ATOM 1466 C CA . LYS A 1 189 ? -19.706 7.599 -10.901 1.00 38.50 189 LYS A CA 1
ATOM 1467 C C . LYS A 1 189 ? -20.233 8.017 -12.276 1.00 38.50 189 LYS A C 1
ATOM 1469 O O . LYS A 1 189 ? -21.437 7.958 -12.479 1.00 38.50 189 LYS A O 1
ATOM 1474 N N . ALA A 1 190 ? -19.366 8.401 -13.212 1.00 33.31 190 ALA A N 1
ATOM 1475 C CA . ALA A 1 190 ? -19.764 8.792 -14.569 1.00 33.31 190 ALA A CA 1
ATOM 1476 C C . ALA A 1 190 ? -20.021 7.597 -15.516 1.00 33.31 190 ALA A C 1
ATOM 1478 O O . ALA A 1 190 ? -20.374 7.801 -16.674 1.00 33.31 190 ALA A O 1
ATOM 1479 N N . GLY A 1 191 ? -19.826 6.363 -15.034 1.00 37.88 191 GLY A N 1
ATOM 1480 C CA . GLY A 1 191 ? -19.980 5.121 -15.799 1.00 37.88 191 GLY A CA 1
ATOM 1481 C C . GLY A 1 191 ? -21.110 4.194 -15.333 1.00 37.88 191 GLY A C 1
ATOM 1482 O O . GLY A 1 191 ? -21.041 3.002 -15.624 1.00 37.88 191 GLY A O 1
ATOM 1483 N N . ARG A 1 192 ? -22.110 4.694 -14.594 1.00 33.81 192 ARG A N 1
ATOM 1484 C CA . ARG A 1 192 ? -23.360 3.964 -14.311 1.00 33.81 192 ARG A CA 1
ATOM 1485 C C . ARG A 1 192 ? -24.556 4.696 -14.888 1.00 33.81 192 ARG A C 1
ATOM 1487 O O . ARG A 1 192 ? -24.590 5.935 -14.738 1.00 33.81 192 ARG A O 1
#

pLDDT: mean 78.18, std 20.51, range [33.03, 97.44]